Protein AF-A0A7J9A4D9-F1 (afdb_monomer)

Sequence (183 aa):
MAPHDIRRPFKRAAISDQQKRRELSLLRQAQNRRDAQQQARCLASSILSLQSAAPESQSEQSDIELETVPEAEQESEAFSKDLDVRQASKLRGPEVRKWFARQLMLPEWMIDVPDRLAQDWYVFARPAGKRCFVVSSNGTTVSRQRNGSILHHFPSALPAGAKIRDGSGSAQSYCILDCIFHE

Mean predicted aligned error: 11.74 Å

Foldseek 3Di:
DPDDCPDPPDDDDDPDCVQVVVVVVVVVCVPCVVVVVQVVLLVQLLVVLVVVPDDDDDDDDDDDDDDDDDDDPDDPVPPPPPQHSVRSSPDDDLRVLQVQLVPDDDDDPCPDDDPPCVNPHDDDDDDDAFWWKWKAAQAKIWTAGNSSHTDDIGADPPQNRHNDDPPPDDNSDMDIDTDGDDD

Nearest PDB structures (foldseek):
  3nc0-assembly2_B  TM=9.514E-01  e=1.099E-05  Homo sapiens
  3nc0-assembly2_E  TM=9.516E-01  e=1.243E-05  Homo sapiens
  3nbz-assembly1_B  TM=9.486E-01  e=8.934E-05  Homo sapiens
  3nby-assembly2_E  TM=9.380E-01  e=7.898E-05  Homo sapiens
  5dis-assembly1_C  TM=9.568E-01  e=1.375E-04  Homo sapiens

Solvent-accessible surface area (backbone atoms only — not comparable to full-atom values): 11789 Å² total; per-residue (Å²): 127,84,79,82,79,88,80,60,94,84,63,79,76,75,86,78,57,60,68,62,54,50,52,55,50,52,55,50,57,73,73,42,64,70,54,57,58,51,51,53,52,31,54,53,50,28,54,52,50,54,54,77,67,53,76,97,72,77,92,77,89,73,93,72,91,75,93,77,86,78,93,72,96,65,89,66,81,84,68,78,62,83,69,47,49,80,52,53,52,68,48,56,74,71,52,40,19,58,56,50,29,68,70,62,89,76,85,74,82,86,79,69,82,62,84,61,50,89,77,80,54,87,88,76,90,78,76,80,59,51,53,26,43,35,40,19,36,89,25,30,25,40,33,21,35,62,70,22,45,79,71,47,78,44,70,37,94,52,57,36,2,34,74,75,71,68,95,82,68,66,93,83,45,60,38,78,48,84,46,67,49,63,133

InterPro domains:
  IPR017336 Snurportin-1 [PTHR13403] (1-183)
  IPR047857 Snurportin-1, m3G cap-binding domain [PF21974] (103-183)

Secondary structure (DSSP, 8-state):
-PPP----SSS------HHHHHHHHHHHHHH-HHHHHHHHHHHHHHHHHHHHT-----------------------GGG-S---HHHHTT--THHHHHHHHTSSPPPPP--SPPTTHHHH-------SSEEEEEEEETTEEEEEETTS-EEEEE--SSTT-SSS--TTS-TT-EEEEEEEE--

pLDDT: mean 76.46, std 20.88, range [25.0, 96.94]

Structure (mmCIF, N/CA/C/O backbone):
data_AF-A0A7J9A4D9-F1
#
_entry.id   AF-A0A7J9A4D9-F1
#
loop_
_atom_site.group_PDB
_atom_site.id
_atom_site.type_symbol
_atom_site.label_atom_id
_atom_site.label_alt_id
_atom_site.label_comp_id
_atom_site.label_asym_id
_atom_site.label_entity_id
_atom_site.label_seq_id
_atom_site.pdbx_PDB_ins_code
_atom_site.Cartn_x
_atom_site.Cartn_y
_atom_site.Cartn_z
_atom_site.occupancy
_atom_site.B_iso_or_equiv
_atom_site.auth_seq_id
_atom_site.auth_comp_id
_atom_site.auth_asym_id
_atom_site.auth_atom_id
_atom_site.pdbx_PDB_model_num
ATOM 1 N N . MET A 1 1 ? 5.447 11.822 -6.559 1.00 57.66 1 MET A N 1
ATOM 2 C CA . MET A 1 1 ? 6.684 11.394 -7.251 1.00 57.66 1 MET A CA 1
ATOM 3 C C . MET A 1 1 ? 7.178 12.622 -7.967 1.00 57.66 1 MET A C 1
ATOM 5 O O . MET A 1 1 ? 6.336 13.296 -8.548 1.00 57.66 1 MET A O 1
ATOM 9 N N . ALA A 1 2 ? 8.470 12.934 -7.879 1.00 63.50 2 ALA A N 1
ATOM 10 C CA . ALA A 1 2 ? 9.021 14.032 -8.662 1.00 63.50 2 ALA A CA 1
ATOM 11 C C . ALA A 1 2 ? 8.718 13.799 -10.159 1.00 63.50 2 ALA A C 1
ATOM 13 O O . ALA A 1 2 ? 8.673 12.634 -10.592 1.00 63.50 2 ALA A O 1
ATOM 14 N N . PRO A 1 3 ? 8.434 14.863 -10.928 1.00 69.25 3 PRO A N 1
ATOM 15 C CA . PRO A 1 3 ? 8.190 14.743 -12.358 1.00 69.25 3 PRO A CA 1
ATOM 16 C C . PRO A 1 3 ? 9.411 14.121 -13.038 1.00 69.25 3 PRO A C 1
ATOM 18 O O . PRO A 1 3 ? 10.550 14.465 -12.724 1.00 69.25 3 PRO A O 1
ATOM 21 N N . HIS A 1 4 ? 9.175 13.179 -13.953 1.00 65.19 4 HIS A N 1
ATOM 22 C CA . HIS A 1 4 ? 10.254 12.645 -14.773 1.00 65.19 4 HIS A CA 1
ATOM 23 C C . HIS A 1 4 ? 10.727 13.740 -15.736 1.00 65.19 4 HIS A C 1
ATOM 25 O O . HIS A 1 4 ? 9.950 14.247 -16.547 1.00 65.19 4 HIS A O 1
ATOM 31 N N . ASP A 1 5 ? 12.000 14.110 -15.643 1.00 65.69 5 ASP A N 1
ATOM 32 C CA . ASP A 1 5 ? 12.576 15.206 -16.413 1.00 65.69 5 ASP A CA 1
ATOM 33 C C . ASP A 1 5 ? 12.991 14.721 -17.812 1.00 65.69 5 ASP A C 1
ATOM 35 O O . ASP A 1 5 ? 14.116 14.283 -18.048 1.00 65.69 5 ASP A O 1
ATOM 39 N N . ILE A 1 6 ? 12.034 14.741 -18.746 1.00 61.78 6 ILE A N 1
ATOM 40 C CA . ILE A 1 6 ? 12.208 14.278 -20.138 1.00 61.78 6 ILE A CA 1
ATOM 41 C C . ILE A 1 6 ? 13.122 15.234 -20.935 1.00 61.78 6 ILE A C 1
ATOM 43 O O . ILE A 1 6 ? 13.629 14.880 -21.996 1.00 61.78 6 ILE A O 1
ATOM 47 N N . ARG A 1 7 ? 13.366 16.454 -20.436 1.00 57.09 7 ARG A N 1
ATOM 48 C CA . ARG A 1 7 ? 14.079 17.516 -21.158 1.00 57.09 7 ARG A CA 1
ATOM 49 C C . ARG A 1 7 ? 15.412 17.846 -20.493 1.00 57.09 7 ARG A C 1
ATOM 51 O O . ARG A 1 7 ? 15.630 18.972 -20.062 1.00 57.09 7 ARG A O 1
ATOM 58 N N . ARG A 1 8 ? 16.345 16.892 -20.463 1.00 58.03 8 ARG A N 1
ATOM 59 C CA . ARG A 1 8 ? 17.756 17.204 -20.181 1.00 58.03 8 ARG A CA 1
ATOM 60 C C . ARG A 1 8 ? 18.489 17.462 -21.498 1.00 58.03 8 ARG A C 1
ATOM 62 O O . ARG A 1 8 ? 18.809 16.499 -22.186 1.00 58.03 8 ARG A O 1
ATOM 69 N N . PRO A 1 9 ? 18.782 18.724 -21.864 1.00 60.00 9 PRO A N 1
ATOM 70 C CA . PRO A 1 9 ? 19.276 19.038 -23.201 1.00 60.00 9 PRO A CA 1
ATOM 71 C C . PRO A 1 9 ? 20.669 18.466 -23.520 1.00 60.00 9 PRO A C 1
ATOM 73 O O . PRO A 1 9 ? 20.955 18.285 -24.693 1.00 60.00 9 PRO A O 1
ATOM 76 N N . PHE A 1 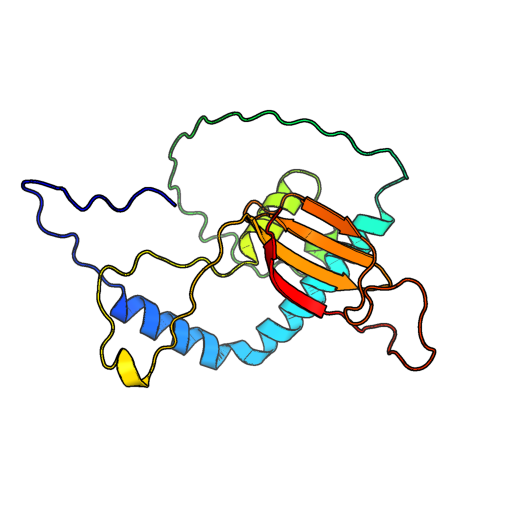10 ? 21.525 18.130 -22.538 1.00 55.62 10 PHE A N 1
ATOM 77 C CA . PHE A 1 10 ? 22.912 17.698 -22.828 1.00 55.62 10 PHE A CA 1
ATOM 78 C C . PHE A 1 10 ? 23.569 16.740 -21.813 1.00 55.62 10 PHE A C 1
ATOM 80 O O . PHE A 1 10 ? 24.788 16.576 -21.823 1.00 55.62 10 PHE A O 1
ATOM 87 N N . LYS A 1 11 ? 22.820 16.079 -20.922 1.00 53.03 11 LYS A N 1
ATOM 88 C CA . LYS A 1 11 ? 23.415 15.070 -20.021 1.00 53.03 11 LYS A CA 1
ATOM 89 C C . LYS A 1 11 ? 23.121 13.676 -20.566 1.00 53.03 11 LYS A C 1
ATOM 91 O O . LYS A 1 11 ? 21.970 13.393 -20.881 1.00 53.03 11 LYS A O 1
ATOM 96 N N . ARG A 1 12 ? 24.158 12.827 -20.677 1.00 55.50 12 ARG A N 1
ATOM 97 C CA . ARG A 1 12 ? 24.017 11.389 -20.982 1.00 55.50 12 ARG A CA 1
ATOM 98 C C . ARG A 1 12 ? 22.848 10.839 -20.165 1.00 55.50 12 ARG A C 1
ATOM 100 O O . ARG A 1 12 ? 22.765 11.156 -18.974 1.00 55.50 12 ARG A O 1
ATOM 107 N N . ALA A 1 13 ? 21.960 10.071 -20.800 1.00 58.06 13 ALA A N 1
ATOM 108 C CA . ALA A 1 13 ? 20.905 9.367 -20.082 1.00 58.06 13 ALA A CA 1
ATOM 109 C C . ALA A 1 13 ? 21.559 8.658 -18.891 1.00 58.06 13 ALA A C 1
ATOM 111 O O . ALA A 1 13 ? 22.593 8.005 -19.063 1.00 58.06 13 ALA A O 1
ATOM 112 N N . ALA A 1 14 ? 21.030 8.872 -17.683 1.00 62.41 14 ALA A N 1
ATOM 113 C CA . ALA A 1 14 ? 21.472 8.082 -16.546 1.00 62.41 14 ALA A CA 1
ATOM 114 C C . ALA A 1 14 ? 21.315 6.619 -16.968 1.00 62.41 14 ALA A C 1
ATOM 116 O O . ALA A 1 14 ? 20.250 6.255 -17.467 1.00 62.41 14 ALA A O 1
ATOM 117 N N . ILE A 1 15 ? 22.389 5.829 -16.877 1.00 66.12 15 ILE A N 1
ATOM 118 C CA . ILE A 1 15 ? 22.316 4.403 -17.191 1.00 66.12 15 ILE A CA 1
ATOM 119 C C . ILE A 1 15 ? 21.273 3.839 -16.232 1.00 66.12 15 ILE A C 1
ATOM 121 O O . ILE A 1 15 ? 21.494 3.820 -15.022 1.00 66.12 15 ILE A O 1
ATOM 125 N N . SER A 1 16 ? 20.110 3.490 -16.769 1.00 79.38 16 SER A N 1
ATOM 126 C CA . SER A 1 16 ? 19.019 2.955 -15.980 1.00 79.38 16 SER A CA 1
ATOM 127 C C . SER A 1 16 ? 19.275 1.466 -15.771 1.00 79.38 16 SER A C 1
ATOM 129 O O . SER A 1 16 ? 19.697 0.743 -16.672 1.00 79.38 16 SER A O 1
ATOM 131 N N . ASP A 1 17 ? 19.099 1.026 -14.533 1.00 90.44 17 ASP A N 1
ATOM 132 C CA . ASP A 1 17 ? 19.301 -0.344 -14.079 1.00 90.44 17 ASP A CA 1
ATOM 133 C C . ASP A 1 17 ? 17.961 -1.015 -13.730 1.00 90.44 17 ASP A C 1
ATOM 135 O O . ASP A 1 17 ? 17.925 -1.993 -12.976 1.00 90.44 17 ASP A O 1
ATOM 139 N N . GLN A 1 18 ? 16.842 -0.497 -14.266 1.00 91.50 18 GLN A N 1
ATOM 140 C CA . GLN A 1 18 ? 15.494 -0.948 -13.899 1.00 91.50 18 GLN A CA 1
ATOM 141 C C . GLN A 1 18 ? 15.316 -2.444 -14.121 1.00 91.50 18 GLN A C 1
ATOM 143 O O . GLN A 1 18 ? 14.758 -3.123 -13.261 1.00 91.50 18 GLN A O 1
ATOM 148 N N . GLN A 1 19 ? 15.841 -2.981 -15.224 1.00 91.25 19 GLN A N 1
ATOM 149 C CA . GLN A 1 19 ? 15.746 -4.411 -15.506 1.00 91.25 19 GLN A CA 1
ATOM 150 C C . GLN A 1 19 ? 16.423 -5.262 -14.422 1.00 91.25 19 GLN A C 1
ATOM 152 O O . GLN A 1 19 ? 15.801 -6.162 -13.857 1.00 91.25 19 GLN A O 1
ATOM 157 N N . LYS A 1 20 ? 17.647 -4.899 -14.030 1.00 92.44 20 LYS A N 1
ATOM 158 C CA . LYS A 1 20 ? 18.377 -5.573 -12.949 1.00 92.44 20 LYS A CA 1
ATOM 159 C C . LYS A 1 20 ? 17.628 -5.479 -11.615 1.00 92.44 20 LYS A C 1
ATOM 161 O O . LYS A 1 20 ? 17.564 -6.453 -10.865 1.00 92.44 20 LYS A O 1
ATOM 166 N N . ARG A 1 21 ? 17.027 -4.325 -11.304 1.00 92.25 21 ARG A N 1
ATOM 167 C CA . ARG A 1 21 ? 16.242 -4.144 -10.069 1.00 92.25 21 ARG A CA 1
ATOM 168 C C . ARG A 1 21 ? 14.950 -4.964 -10.063 1.00 92.25 21 ARG A C 1
ATOM 170 O O . ARG A 1 21 ? 14.587 -5.490 -9.008 1.00 92.25 21 ARG A O 1
ATOM 177 N N . ARG A 1 22 ? 14.290 -5.137 -11.214 1.00 92.81 22 ARG A N 1
ATOM 178 C CA . ARG A 1 22 ? 13.134 -6.042 -11.366 1.00 92.81 22 ARG A CA 1
ATOM 179 C C . ARG A 1 22 ? 13.530 -7.487 -11.067 1.00 92.81 22 ARG A C 1
ATOM 181 O O . ARG A 1 22 ? 12.880 -8.128 -10.244 1.00 92.81 22 ARG A O 1
ATOM 188 N N . GLU A 1 23 ? 14.627 -7.964 -11.651 1.00 93.19 23 GLU A N 1
ATOM 189 C CA . GLU A 1 23 ? 15.141 -9.325 -11.438 1.00 93.19 23 GLU A CA 1
ATOM 190 C C . GLU A 1 23 ? 15.484 -9.592 -9.968 1.00 93.19 23 GLU A C 1
ATOM 192 O O . GLU A 1 23 ? 15.030 -10.581 -9.388 1.00 93.19 23 GLU A O 1
ATOM 197 N N . LEU A 1 24 ? 16.210 -8.674 -9.322 1.00 93.94 24 LEU A N 1
ATOM 198 C CA . LEU A 1 24 ? 16.534 -8.783 -7.896 1.00 93.94 24 LEU A CA 1
ATOM 199 C C . LEU A 1 24 ? 15.281 -8.788 -7.005 1.00 93.94 24 LEU A C 1
ATOM 201 O O . LEU A 1 24 ? 15.238 -9.507 -6.004 1.00 93.94 24 LEU A O 1
ATOM 205 N N . SER A 1 25 ? 14.253 -8.008 -7.357 1.00 91.00 25 SER A N 1
ATOM 206 C CA . SER A 1 25 ? 12.981 -7.984 -6.626 1.00 91.00 25 SER A CA 1
ATOM 207 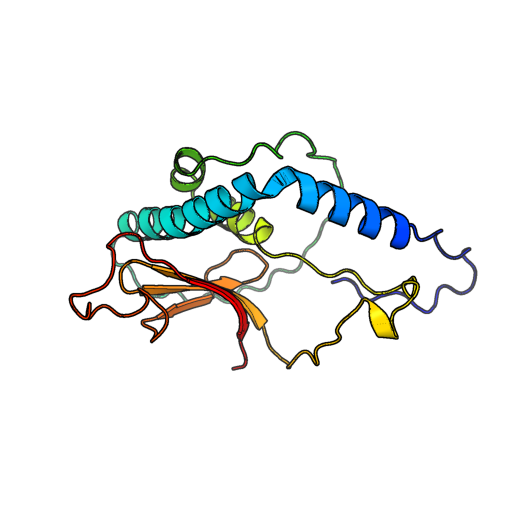C C . SER A 1 25 ? 12.236 -9.318 -6.738 1.00 91.00 25 SER A C 1
ATOM 209 O O . SER A 1 25 ? 11.784 -9.854 -5.725 1.00 91.00 25 SER A O 1
ATOM 211 N N . LEU A 1 26 ? 12.175 -9.905 -7.939 1.00 90.94 26 LEU A N 1
ATOM 212 C CA . LEU A 1 26 ? 11.556 -11.216 -8.168 1.00 90.94 26 LEU A CA 1
ATOM 213 C C . LEU A 1 26 ? 12.280 -12.336 -7.408 1.00 90.94 26 LEU A C 1
ATOM 215 O O . LEU A 1 26 ? 11.628 -13.167 -6.773 1.00 90.94 26 LEU A O 1
ATOM 219 N N . LEU A 1 27 ? 13.618 -12.323 -7.395 1.00 91.94 27 LEU A N 1
ATOM 220 C CA . LEU A 1 27 ? 14.418 -13.276 -6.616 1.00 91.94 27 LEU A CA 1
ATOM 221 C C . LEU A 1 27 ? 14.104 -13.192 -5.117 1.00 91.94 27 LEU A C 1
ATOM 223 O O . LEU A 1 27 ? 13.901 -14.219 -4.468 1.00 91.94 27 LEU A O 1
ATOM 227 N N . ARG A 1 28 ? 13.993 -11.975 -4.572 1.00 88.19 28 ARG A N 1
ATOM 228 C CA . ARG A 1 28 ? 13.625 -11.761 -3.165 1.00 88.19 28 ARG A CA 1
ATOM 229 C C . ARG A 1 28 ? 12.218 -12.279 -2.855 1.00 88.19 28 ARG A C 1
ATOM 231 O O . ARG A 1 28 ? 12.008 -12.912 -1.823 1.00 88.19 28 ARG A O 1
ATOM 238 N N . GLN A 1 29 ? 11.255 -12.040 -3.745 1.00 85.75 29 GLN A N 1
ATOM 239 C CA . GLN A 1 29 ? 9.878 -12.516 -3.571 1.00 85.75 29 GLN A CA 1
ATOM 240 C C . GLN A 1 29 ? 9.791 -14.047 -3.559 1.00 85.75 29 GLN A C 1
ATOM 242 O O . GLN A 1 29 ? 9.048 -14.607 -2.753 1.00 85.75 29 GLN A O 1
ATOM 247 N N . ALA A 1 30 ? 10.577 -14.726 -4.400 1.00 86.56 30 ALA A N 1
ATOM 248 C CA . ALA A 1 30 ? 10.621 -16.186 -4.440 1.00 86.56 30 ALA A CA 1
ATOM 249 C C . ALA A 1 30 ? 11.143 -16.803 -3.127 1.00 86.56 30 ALA A C 1
ATOM 251 O O . ALA A 1 30 ? 10.691 -17.877 -2.728 1.00 86.56 30 ALA A O 1
ATOM 252 N N . GLN A 1 31 ? 12.059 -16.120 -2.434 1.00 86.81 31 GLN A N 1
ATOM 253 C CA . GLN A 1 31 ? 12.671 -16.602 -1.191 1.00 86.81 31 GLN A CA 1
ATOM 254 C C . GLN A 1 31 ? 11.784 -16.378 0.054 1.00 86.81 31 GLN A C 1
ATOM 256 O O . GLN A 1 31 ? 11.783 -17.211 0.961 1.00 86.81 31 GLN A O 1
ATOM 261 N N . ASN A 1 32 ? 10.964 -15.317 0.089 1.00 82.88 32 ASN A N 1
ATOM 262 C CA . ASN A 1 32 ? 10.405 -14.774 1.343 1.00 82.88 32 ASN A CA 1
ATOM 263 C C . ASN A 1 32 ? 8.885 -14.984 1.544 1.00 82.88 32 ASN A C 1
ATOM 265 O O . ASN A 1 32 ? 8.194 -14.154 2.137 1.00 82.88 32 ASN A O 1
ATOM 269 N N . ARG A 1 33 ? 8.308 -16.104 1.082 1.00 71.81 33 ARG A N 1
ATOM 270 C CA . ARG A 1 33 ? 6.841 -16.325 1.150 1.00 71.81 33 ARG A CA 1
ATOM 271 C C . ARG A 1 33 ? 6.258 -16.330 2.577 1.00 71.81 33 ARG A C 1
ATOM 273 O O . ARG A 1 33 ? 5.104 -15.943 2.761 1.00 71.81 33 ARG A O 1
ATOM 280 N N . ARG A 1 34 ? 7.016 -16.790 3.581 1.00 65.19 34 ARG A N 1
ATOM 281 C CA . ARG A 1 34 ? 6.558 -16.843 4.988 1.00 65.19 34 ARG A CA 1
ATOM 282 C C . ARG A 1 34 ? 6.468 -15.449 5.616 1.00 65.19 34 ARG A C 1
ATOM 284 O O . ARG A 1 34 ? 5.532 -15.191 6.375 1.00 65.19 34 ARG A O 1
ATOM 291 N N . ASP A 1 35 ? 7.359 -14.551 5.217 1.00 80.06 35 ASP A N 1
ATOM 292 C CA . ASP A 1 35 ? 7.453 -13.192 5.753 1.00 80.06 35 ASP A CA 1
ATOM 293 C C . ASP A 1 35 ? 6.213 -12.369 5.383 1.00 80.06 35 ASP A C 1
ATOM 295 O O . ASP A 1 35 ? 5.652 -11.677 6.226 1.00 80.06 35 ASP A O 1
ATOM 299 N N . ALA A 1 36 ? 5.683 -12.538 4.165 1.00 82.00 36 ALA A N 1
ATOM 300 C CA . ALA A 1 36 ? 4.481 -11.829 3.714 1.00 82.00 36 ALA A CA 1
ATOM 301 C C . ALA A 1 36 ? 3.244 -12.125 4.586 1.00 82.00 36 ALA A C 1
ATOM 303 O O . ALA A 1 36 ? 2.454 -11.231 4.897 1.00 82.00 36 ALA A O 1
ATOM 304 N N . GLN A 1 37 ? 3.071 -13.378 5.024 1.00 85.00 37 GLN A N 1
ATOM 305 C CA . GLN A 1 37 ? 1.967 -13.740 5.919 1.00 85.00 37 GLN A CA 1
ATOM 306 C C . GLN A 1 37 ? 2.148 -13.136 7.311 1.00 85.00 37 GLN A C 1
ATOM 308 O O . GLN A 1 37 ? 1.177 -12.682 7.918 1.00 85.00 37 GLN A O 1
ATOM 313 N N . GLN A 1 38 ? 3.377 -13.141 7.828 1.00 86.00 38 GLN A N 1
ATOM 314 C CA . GLN A 1 38 ? 3.693 -12.523 9.110 1.00 86.00 38 GLN A CA 1
ATOM 315 C C . GLN A 1 38 ? 3.459 -11.012 9.059 1.00 86.00 38 GLN A C 1
ATOM 317 O O . GLN A 1 38 ? 2.740 -10.496 9.912 1.00 86.00 38 GLN A O 1
A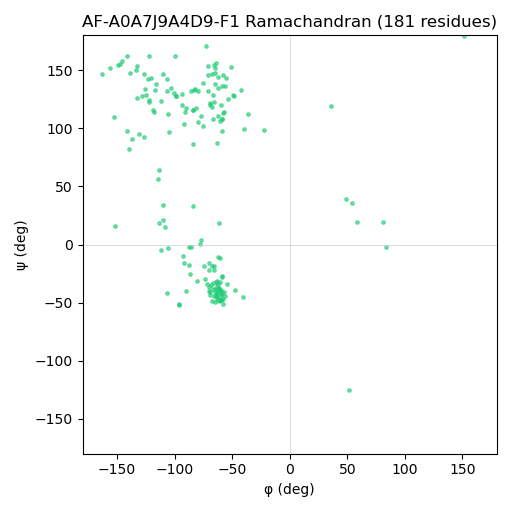TOM 322 N N . GLN A 1 39 ? 3.941 -10.335 8.017 1.00 85.69 39 GLN A N 1
ATOM 323 C CA . GLN A 1 39 ? 3.724 -8.909 7.788 1.00 85.69 39 GLN A CA 1
ATOM 324 C C . GLN A 1 39 ? 2.230 -8.560 7.750 1.00 85.69 39 GLN A C 1
ATOM 326 O O . GLN A 1 39 ? 1.796 -7.613 8.407 1.00 85.69 39 GLN A O 1
ATOM 331 N N . ALA A 1 40 ? 1.414 -9.359 7.055 1.00 88.75 40 ALA A N 1
ATOM 332 C CA . ALA A 1 40 ? -0.034 -9.167 7.015 1.00 88.75 40 ALA A CA 1
ATOM 333 C C . ALA A 1 40 ? -0.673 -9.249 8.418 1.00 88.75 40 ALA A C 1
ATOM 335 O O . ALA A 1 40 ? -1.487 -8.397 8.781 1.00 88.75 40 ALA A O 1
ATOM 336 N N . ARG A 1 41 ? -0.251 -10.215 9.250 1.00 87.38 41 ARG A N 1
ATOM 337 C CA . ARG A 1 41 ? -0.700 -10.306 10.652 1.00 87.38 41 ARG A CA 1
ATOM 338 C C . ARG A 1 41 ? -0.225 -9.112 11.481 1.00 87.38 41 ARG A C 1
ATOM 340 O O . ARG A 1 41 ? -1.007 -8.587 12.276 1.00 87.38 41 ARG A O 1
ATOM 347 N N . CYS A 1 42 ? 1.016 -8.653 11.296 1.00 87.31 42 CYS A N 1
ATOM 348 C CA . CYS A 1 42 ? 1.550 -7.457 11.956 1.00 87.31 42 CYS A CA 1
ATOM 349 C C . CYS A 1 42 ? 0.726 -6.214 11.632 1.00 87.31 42 CYS A C 1
ATOM 351 O O . CYS A 1 42 ? 0.417 -5.433 12.530 1.00 87.31 42 CYS A O 1
ATOM 353 N N . LEU A 1 43 ? 0.314 -6.047 10.378 1.00 87.62 43 LEU A N 1
ATOM 354 C CA . LEU A 1 43 ? -0.497 -4.910 9.947 1.00 87.62 43 LEU A CA 1
ATOM 355 C C . LEU A 1 43 ? -1.876 -4.905 10.602 1.00 87.62 43 LEU A C 1
ATOM 357 O O . LEU A 1 43 ? -2.272 -3.897 11.192 1.00 87.62 43 LEU A O 1
ATOM 361 N N . ALA A 1 44 ? -2.575 -6.039 10.558 1.00 88.69 44 ALA A N 1
ATOM 362 C CA . ALA A 1 44 ? -3.906 -6.168 11.141 1.00 88.69 44 ALA A CA 1
ATOM 363 C C . ALA A 1 44 ? -3.902 -5.964 12.667 1.00 88.69 44 ALA A C 1
ATOM 365 O O . ALA A 1 44 ? -4.726 -5.223 13.207 1.00 88.69 44 ALA A O 1
ATOM 366 N N . SER A 1 45 ? -2.947 -6.582 13.364 1.00 86.69 45 SER A N 1
ATOM 367 C CA . SER A 1 45 ? -2.824 -6.496 14.827 1.00 86.69 45 SER A CA 1
ATOM 368 C C . SER A 1 45 ? -2.369 -5.117 15.315 1.00 86.69 45 SER A C 1
ATOM 370 O O . SER A 1 45 ? -2.860 -4.636 16.336 1.00 86.69 45 SER A O 1
ATOM 372 N N . SER A 1 46 ? -1.482 -4.441 14.577 1.00 85.69 46 SER A N 1
ATOM 373 C CA . SER A 1 46 ? -1.015 -3.095 14.935 1.00 85.69 46 SER A CA 1
ATOM 374 C C . SER A 1 46 ? -2.147 -2.072 14.877 1.00 85.69 46 SER A C 1
ATOM 376 O O . SER A 1 46 ? -2.246 -1.213 15.750 1.00 85.69 46 SER A O 1
ATOM 378 N N . ILE A 1 47 ? -3.047 -2.182 13.894 1.00 84.50 47 ILE A N 1
ATOM 379 C CA . ILE A 1 47 ? -4.234 -1.319 13.806 1.00 84.50 47 ILE A CA 1
ATOM 380 C C . ILE A 1 47 ? -5.157 -1.539 15.002 1.00 84.50 47 ILE A C 1
ATOM 382 O O . ILE A 1 47 ? -5.588 -0.562 15.611 1.00 84.50 47 ILE A O 1
ATOM 386 N N . LEU A 1 48 ? -5.392 -2.796 15.382 1.00 81.25 48 LEU A N 1
ATOM 387 C CA . LEU A 1 48 ? -6.196 -3.128 16.555 1.00 81.25 48 LEU A CA 1
ATOM 388 C C . LEU A 1 48 ? -5.596 -2.538 17.842 1.00 81.25 48 LEU A C 1
ATOM 390 O O . LEU A 1 48 ? -6.296 -1.888 18.614 1.00 81.25 48 LEU A O 1
ATOM 394 N N . SER A 1 49 ? -4.286 -2.709 18.046 1.00 83.81 49 SER A N 1
ATOM 395 C CA . SER A 1 49 ? -3.600 -2.191 19.235 1.00 83.81 49 SER A CA 1
ATOM 396 C C . SER A 1 49 ? -3.628 -0.663 19.319 1.00 83.81 49 SER A C 1
ATOM 398 O O . SER A 1 49 ? -3.709 -0.114 20.419 1.00 83.81 49 SER A O 1
ATOM 400 N N . LEU A 1 50 ? -3.539 0.032 18.182 1.00 82.44 50 LEU A N 1
ATOM 401 C CA . LEU A 1 50 ? -3.591 1.494 18.136 1.00 82.44 50 LEU A CA 1
ATOM 402 C C . LEU A 1 50 ? -5.008 2.029 18.371 1.00 82.44 50 LEU A C 1
ATOM 404 O O . LEU A 1 50 ? -5.151 3.107 18.936 1.00 82.44 50 LEU A O 1
ATOM 408 N N . GLN A 1 51 ? -6.042 1.275 17.990 1.00 74.81 51 GLN A N 1
ATOM 409 C CA . GLN A 1 51 ? -7.434 1.625 18.280 1.00 74.81 51 GLN A CA 1
ATOM 410 C C . GLN A 1 51 ? -7.752 1.506 19.771 1.00 74.81 51 GLN A C 1
ATOM 412 O O . GLN A 1 51 ? -8.353 2.413 20.329 1.00 74.81 51 GLN A O 1
ATOM 417 N N . SER A 1 52 ? -7.296 0.442 20.441 1.00 66.88 52 SER A N 1
ATOM 418 C CA . SER A 1 52 ? -7.520 0.273 21.887 1.00 66.88 52 SER A CA 1
ATOM 419 C C . SER A 1 52 ? -6.808 1.316 22.757 1.00 66.88 52 SER A C 1
ATOM 421 O O . SER A 1 52 ? -7.144 1.468 23.926 1.00 66.88 52 SER A O 1
ATOM 423 N N . ALA A 1 53 ? -5.798 2.001 22.212 1.00 62.16 53 ALA A N 1
ATOM 424 C CA . ALA A 1 53 ? -5.011 3.003 22.929 1.00 62.16 53 ALA A CA 1
ATOM 425 C C . ALA A 1 53 ? -5.546 4.437 22.771 1.00 62.16 53 ALA A C 1
ATOM 427 O O . ALA A 1 53 ? -5.052 5.333 23.453 1.00 62.16 53 ALA A O 1
ATOM 428 N N . ALA A 1 54 ? -6.510 4.671 21.875 1.00 50.47 54 ALA A N 1
ATOM 429 C CA . ALA A 1 54 ? -7.123 5.980 21.694 1.00 50.47 54 ALA A CA 1
ATOM 430 C C . ALA A 1 54 ? -8.360 6.098 22.606 1.00 50.47 54 ALA A C 1
ATOM 432 O O . ALA A 1 54 ? -9.328 5.370 22.382 1.00 50.47 54 ALA A O 1
ATOM 433 N N . PRO A 1 55 ? -8.369 6.982 23.623 1.00 41.03 55 PRO A N 1
ATOM 434 C CA . PRO A 1 55 ? -9.625 7.405 24.222 1.00 41.03 55 PRO A CA 1
ATOM 435 C C . PRO A 1 55 ? -10.399 8.231 23.186 1.00 41.03 55 PRO A C 1
ATOM 437 O O . PRO A 1 55 ? -9.806 8.898 22.338 1.00 41.03 55 PRO A O 1
ATOM 440 N N . GLU A 1 56 ? -11.723 8.139 23.220 1.00 37.28 56 GLU A N 1
ATOM 441 C CA . GLU A 1 56 ? -12.626 8.845 22.315 1.00 37.28 56 GLU A CA 1
ATOM 442 C C . GLU A 1 56 ? -12.441 10.369 22.419 1.00 37.28 56 GLU A C 1
ATOM 444 O O . GLU A 1 56 ? -13.003 11.023 23.292 1.00 37.28 56 GLU A O 1
ATOM 449 N N . SER A 1 57 ? -11.673 10.957 21.507 1.00 34.31 57 SER A N 1
ATOM 450 C CA . SER A 1 57 ? -11.670 12.400 21.279 1.00 34.31 57 SER A CA 1
ATOM 451 C C . SER A 1 57 ? -11.543 12.694 19.786 1.00 34.31 57 SER A C 1
ATOM 453 O O . SER A 1 57 ? -10.480 12.607 19.182 1.00 34.31 57 SER A O 1
ATOM 455 N N . GLN A 1 58 ? -12.722 12.939 19.215 1.00 33.16 58 GLN A N 1
ATOM 456 C CA . GLN A 1 58 ? -13.070 13.914 18.180 1.00 33.16 58 GLN A CA 1
ATOM 457 C C . GLN A 1 58 ? -12.043 14.206 17.075 1.00 33.16 58 GLN A C 1
ATOM 459 O O . GLN A 1 58 ? -10.964 14.746 17.283 1.00 33.16 58 GLN A O 1
ATOM 464 N N . SER A 1 59 ? -12.497 13.908 15.859 1.00 39.91 59 SER A N 1
ATOM 465 C CA . SER A 1 59 ? -12.152 14.518 14.581 1.00 39.91 59 SER A CA 1
ATOM 466 C C . SER A 1 59 ? -11.577 15.938 14.695 1.00 39.91 59 SER A C 1
ATOM 468 O O . SER A 1 59 ? -12.332 16.904 14.740 1.00 39.91 59 SER A O 1
ATOM 470 N N . GLU A 1 60 ? -10.254 16.081 14.644 1.00 31.98 60 GLU A N 1
ATOM 471 C CA . GLU A 1 60 ? -9.636 17.357 14.288 1.00 31.98 60 GLU A CA 1
ATOM 472 C C . GLU A 1 60 ? -9.089 17.283 12.867 1.00 31.98 60 GLU A C 1
ATOM 474 O O . GLU A 1 60 ? -8.009 16.773 12.566 1.00 31.98 60 GLU A O 1
ATOM 479 N N . GLN A 1 61 ? -9.935 17.796 11.985 1.00 41.84 61 GLN A N 1
ATOM 480 C CA . GLN A 1 61 ? -9.602 18.318 10.678 1.00 41.84 61 GLN A CA 1
ATOM 481 C C . GLN A 1 61 ? -8.599 19.464 10.887 1.00 41.84 61 GLN A C 1
ATOM 483 O O . GLN A 1 61 ? -8.954 20.525 11.389 1.00 41.84 61 GLN A O 1
ATOM 488 N N . SER A 1 62 ? -7.333 19.246 10.543 1.00 28.08 62 SER A N 1
ATOM 489 C CA . SER A 1 62 ? -6.374 20.334 10.339 1.00 28.08 62 SER A CA 1
ATOM 490 C C . SER A 1 62 ? -5.548 20.037 9.093 1.00 28.08 62 SER A C 1
ATOM 492 O O . SER A 1 62 ? -4.523 19.354 9.119 1.00 28.08 62 SER A O 1
ATOM 494 N N . ASP A 1 63 ? -6.058 20.544 7.971 1.00 34.50 63 ASP A N 1
ATOM 495 C CA . ASP A 1 63 ? -5.257 20.859 6.797 1.00 34.50 63 ASP A CA 1
ATOM 496 C C . ASP A 1 63 ? -4.227 21.914 7.200 1.00 34.50 63 ASP A C 1
ATOM 498 O O . ASP A 1 63 ? -4.555 23.082 7.399 1.00 34.50 63 ASP A O 1
ATOM 502 N N . ILE A 1 64 ? -2.971 21.497 7.326 1.00 29.30 64 ILE A N 1
ATOM 503 C CA . ILE A 1 64 ? -1.828 22.391 7.171 1.00 29.30 64 ILE A CA 1
ATOM 504 C C . ILE A 1 64 ? -0.865 21.691 6.213 1.00 29.30 64 ILE A C 1
ATOM 506 O O . ILE A 1 64 ? -0.067 20.830 6.596 1.00 29.30 64 ILE A O 1
ATOM 510 N N . GLU A 1 65 ? -0.992 22.050 4.936 1.00 38.59 65 GLU A N 1
ATOM 511 C CA . GLU A 1 65 ? 0.083 21.938 3.958 1.00 38.59 65 GLU A CA 1
ATOM 512 C C . GLU A 1 65 ? 1.285 22.737 4.471 1.00 38.59 65 GLU A C 1
ATOM 514 O O . GLU A 1 65 ? 1.241 23.960 4.573 1.00 38.59 65 GLU A O 1
ATOM 519 N N . LEU A 1 66 ? 2.379 22.044 4.780 1.00 30.08 66 LEU A N 1
ATOM 520 C CA . LEU A 1 66 ? 3.706 22.645 4.769 1.00 30.08 66 LEU A CA 1
ATOM 521 C C . LEU A 1 66 ? 4.605 21.785 3.882 1.00 30.08 66 LEU A C 1
ATOM 523 O O . LEU A 1 66 ? 5.219 20.808 4.315 1.00 30.08 66 LEU A O 1
ATOM 527 N N . GLU A 1 67 ? 4.660 22.168 2.607 1.00 34.97 67 GLU A N 1
ATOM 528 C CA . GLU A 1 67 ? 5.828 21.934 1.771 1.00 34.97 67 GLU A CA 1
ATOM 529 C C . GLU A 1 67 ? 7.011 22.697 2.370 1.00 34.97 67 GLU A C 1
ATOM 531 O O . GLU A 1 67 ? 7.061 23.918 2.318 1.00 34.97 67 GLU A O 1
ATOM 536 N N . THR A 1 68 ? 7.985 21.981 2.921 1.00 25.00 68 THR A N 1
ATOM 537 C CA . THR A 1 68 ? 9.405 22.309 2.742 1.00 25.00 68 THR A CA 1
ATOM 538 C C . THR A 1 68 ? 10.210 21.023 2.885 1.00 25.00 68 THR A C 1
ATOM 540 O O . THR A 1 68 ? 10.313 20.419 3.951 1.00 25.00 68 THR A O 1
ATOM 543 N N . VAL A 1 69 ? 10.745 20.568 1.756 1.00 34.34 69 VAL A N 1
ATOM 544 C CA . VAL A 1 69 ? 11.755 19.515 1.678 1.00 34.34 69 VAL A CA 1
ATOM 545 C C . VAL A 1 69 ? 13.105 20.156 2.003 1.00 34.34 69 VAL A C 1
ATOM 547 O O . VAL A 1 69 ? 13.447 21.168 1.391 1.00 34.34 69 VAL A O 1
ATOM 550 N N . PRO A 1 70 ? 13.905 19.547 2.889 1.00 33.62 70 PRO A N 1
ATOM 551 C CA . PRO A 1 70 ? 15.317 19.414 2.579 1.00 33.62 70 PRO A CA 1
ATOM 552 C C . PRO A 1 70 ? 15.648 17.945 2.352 1.00 33.62 70 PRO A C 1
ATOM 554 O O . PRO A 1 70 ? 15.404 17.063 3.175 1.00 33.62 70 PRO A O 1
ATOM 557 N N . GLU A 1 71 ? 16.195 17.735 1.169 1.00 37.53 71 GLU A N 1
ATOM 558 C CA . GLU A 1 71 ? 16.852 16.547 0.675 1.00 37.53 71 GLU A CA 1
ATOM 559 C C . GLU A 1 71 ? 18.027 16.210 1.605 1.00 37.53 71 GLU A C 1
ATOM 561 O O . GLU A 1 71 ? 18.991 16.963 1.725 1.00 37.53 71 GLU A O 1
ATOM 566 N N . ALA A 1 72 ? 17.917 15.084 2.301 1.00 30.72 72 ALA A N 1
ATOM 567 C CA . ALA A 1 72 ? 19.039 14.421 2.943 1.00 30.72 72 ALA A CA 1
ATOM 568 C C . ALA A 1 72 ? 18.861 12.920 2.722 1.00 30.72 72 ALA A C 1
ATOM 570 O O . ALA A 1 72 ? 18.320 12.187 3.553 1.00 30.72 72 ALA A O 1
ATOM 571 N N . GLU A 1 73 ? 19.288 12.480 1.541 1.00 36.53 73 GLU A N 1
ATOM 572 C CA . GLU A 1 73 ? 19.667 11.098 1.286 1.00 36.53 73 GLU A CA 1
ATOM 573 C C . GLU A 1 73 ? 20.882 10.786 2.170 1.00 36.53 73 GLU A C 1
ATOM 575 O O . GLU A 1 73 ? 22.032 10.986 1.792 1.00 36.53 73 GLU A O 1
ATOM 580 N N . GLN A 1 74 ? 20.622 10.351 3.400 1.00 31.33 74 GLN A N 1
ATOM 581 C CA . GLN A 1 74 ? 21.596 9.624 4.199 1.00 31.33 74 GLN A CA 1
ATOM 582 C C . GLN A 1 74 ? 21.022 8.248 4.505 1.00 31.33 74 GLN A C 1
ATOM 584 O O . GLN A 1 74 ? 19.975 8.095 5.144 1.00 31.33 74 GLN A O 1
ATOM 589 N N . GLU A 1 75 ? 21.718 7.258 3.957 1.00 41.41 75 GLU A N 1
ATOM 590 C CA . GLU A 1 75 ? 21.543 5.830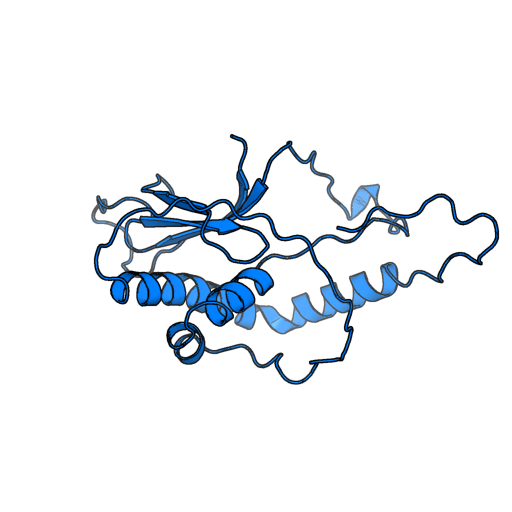 4.156 1.00 41.41 75 GLU A CA 1
ATOM 591 C C . GLU A 1 75 ? 21.154 5.512 5.603 1.00 41.41 75 GLU A C 1
ATOM 593 O O . GLU A 1 75 ? 21.931 5.643 6.545 1.00 41.41 75 GLU A O 1
ATOM 598 N N . SER A 1 76 ? 19.924 5.040 5.775 1.00 35.91 76 SER A N 1
ATOM 599 C CA . SER A 1 76 ? 19.515 4.304 6.969 1.00 35.91 76 SER A CA 1
ATOM 600 C C . SER A 1 76 ? 19.185 2.867 6.575 1.00 35.91 76 SER A C 1
ATOM 602 O O . SER A 1 76 ? 18.104 2.351 6.852 1.00 35.91 76 SER A O 1
ATOM 604 N N . GLU A 1 77 ? 20.160 2.196 5.949 1.00 34.84 77 GLU A N 1
ATOM 605 C CA . GLU A 1 77 ? 20.140 0.743 5.717 1.00 34.84 77 GLU A CA 1
ATOM 606 C C . GLU A 1 77 ? 20.081 -0.072 7.029 1.00 34.84 77 GLU A C 1
ATOM 608 O O . GLU A 1 77 ? 19.767 -1.259 7.020 1.00 34.84 77 GLU A O 1
ATOM 613 N N . ALA A 1 78 ? 20.284 0.552 8.193 1.00 33.28 78 ALA A N 1
ATOM 614 C CA . ALA A 1 78 ? 20.337 -0.138 9.483 1.00 33.28 78 ALA A CA 1
ATOM 615 C C . ALA A 1 78 ? 18.981 -0.336 10.202 1.00 33.28 78 ALA A C 1
ATOM 617 O O . ALA A 1 78 ? 18.950 -0.953 11.267 1.00 33.28 78 ALA A O 1
ATOM 618 N N . PHE A 1 79 ? 17.852 0.148 9.661 1.00 38.84 79 PHE A N 1
ATOM 619 C CA . PHE A 1 79 ? 16.522 -0.004 10.292 1.00 38.84 79 PHE A CA 1
ATOM 620 C C . PHE A 1 79 ? 15.549 -0.903 9.513 1.0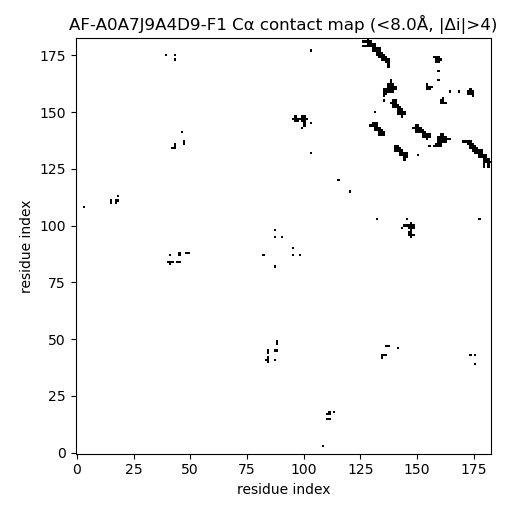0 38.84 79 PHE A C 1
ATOM 622 O O . PHE A 1 79 ? 14.340 -0.873 9.751 1.00 38.84 79 PHE A O 1
ATOM 629 N N . SER A 1 80 ? 16.075 -1.732 8.604 1.00 42.78 80 SER A N 1
ATOM 630 C CA . SER A 1 80 ? 15.342 -2.797 7.903 1.00 42.78 80 SER A CA 1
ATOM 631 C C . SER A 1 80 ? 15.261 -4.094 8.724 1.00 42.78 80 SER A C 1
ATOM 633 O O . SER A 1 80 ? 15.287 -5.193 8.171 1.00 42.78 80 SER A O 1
ATOM 635 N N . LYS A 1 81 ? 15.181 -3.995 10.055 1.00 45.59 81 LYS A N 1
ATOM 636 C CA . LYS A 1 81 ? 14.692 -5.120 10.853 1.00 45.59 81 LYS A CA 1
ATOM 637 C C . LYS A 1 81 ? 13.179 -5.030 10.843 1.00 45.59 81 LYS A C 1
ATOM 639 O O . LYS A 1 81 ? 12.620 -4.037 11.302 1.00 45.59 81 LYS A O 1
ATOM 644 N N . ASP A 1 82 ? 12.574 -6.044 10.243 1.00 54.44 82 ASP A N 1
ATOM 645 C CA . ASP A 1 82 ? 11.154 -6.359 10.280 1.00 54.44 82 ASP A CA 1
ATOM 646 C C . ASP A 1 82 ? 10.625 -6.100 11.701 1.00 54.44 82 ASP A C 1
ATOM 648 O O . ASP A 1 82 ? 10.929 -6.839 12.639 1.00 54.44 82 ASP A O 1
ATOM 652 N N . LEU A 1 83 ? 9.983 -4.943 11.900 1.00 56.56 83 LEU A N 1
ATOM 653 C CA . LEU A 1 83 ? 9.494 -4.538 13.215 1.00 56.56 83 LEU A CA 1
ATOM 654 C C . LEU A 1 83 ? 8.385 -5.525 13.575 1.00 56.56 83 LEU A C 1
ATOM 656 O O . LEU A 1 83 ? 7.304 -5.488 12.985 1.00 56.56 83 LEU A O 1
ATOM 660 N N . ASP A 1 84 ? 8.677 -6.406 14.531 1.00 62.72 84 ASP A N 1
ATOM 661 C CA . ASP A 1 84 ? 7.728 -7.377 15.072 1.00 62.72 84 ASP A CA 1
ATOM 662 C C . ASP A 1 84 ? 6.425 -6.671 15.497 1.00 62.72 84 ASP A C 1
ATOM 664 O O . ASP A 1 84 ? 6.439 -5.502 15.898 1.00 62.72 84 ASP A O 1
ATOM 668 N N . VAL A 1 85 ? 5.300 -7.394 15.474 1.00 60.34 85 VAL A N 1
ATOM 669 C CA . VAL A 1 85 ? 3.975 -6.959 15.958 1.00 60.34 85 VAL A CA 1
ATOM 670 C C . VAL A 1 85 ? 4.097 -6.169 17.266 1.00 60.34 85 VAL A C 1
ATOM 672 O O . VAL A 1 85 ? 3.495 -5.110 17.446 1.00 60.34 85 VAL A O 1
ATOM 675 N N . ARG A 1 86 ? 4.918 -6.694 18.188 1.00 62.00 86 ARG A N 1
ATOM 676 C CA . ARG A 1 86 ? 5.146 -6.149 19.534 1.00 62.00 86 ARG A CA 1
ATOM 677 C C . ARG A 1 86 ? 5.931 -4.841 19.548 1.00 62.00 86 ARG A C 1
ATOM 679 O O . ARG A 1 86 ? 5.901 -4.129 20.548 1.00 62.00 86 ARG A O 1
ATOM 686 N N . GLN A 1 87 ? 6.694 -4.564 18.499 1.00 69.56 87 GLN A N 1
ATOM 687 C CA . GLN A 1 87 ? 7.446 -3.325 18.335 1.00 69.56 87 GLN A CA 1
ATOM 688 C C . GLN A 1 87 ? 6.588 -2.283 17.615 1.00 69.56 87 GLN A C 1
ATOM 690 O O . GLN A 1 87 ? 6.550 -1.136 18.052 1.00 69.56 87 GLN A O 1
ATOM 695 N N . ALA A 1 88 ? 5.818 -2.691 16.601 1.00 71.12 88 ALA A N 1
ATOM 696 C CA . ALA A 1 88 ? 4.881 -1.816 15.900 1.00 71.12 88 ALA A CA 1
ATOM 697 C C . ALA A 1 88 ? 3.778 -1.265 16.827 1.00 71.12 88 ALA A C 1
ATOM 699 O O . ALA A 1 88 ? 3.445 -0.082 16.755 1.00 71.12 88 ALA A O 1
ATOM 700 N N . SER A 1 89 ? 3.275 -2.072 17.770 1.00 71.75 89 SER A N 1
ATOM 701 C CA . SER A 1 89 ? 2.282 -1.637 18.766 1.00 71.75 89 SER A CA 1
ATOM 702 C C . SER A 1 89 ? 2.803 -0.614 19.784 1.00 71.75 89 SER A C 1
ATOM 704 O O . SER A 1 89 ? 2.005 0.082 20.420 1.00 71.75 89 SER A O 1
ATOM 706 N N . LYS A 1 90 ? 4.127 -0.490 19.945 1.00 79.88 90 LYS A N 1
ATOM 707 C CA . LYS A 1 90 ? 4.766 0.493 20.837 1.00 79.88 90 LYS A CA 1
ATOM 708 C C . LYS A 1 90 ? 5.008 1.840 20.165 1.00 79.88 90 LYS A C 1
ATOM 710 O O . LYS A 1 90 ? 5.205 2.821 20.874 1.00 79.88 90 LYS A O 1
ATOM 715 N N . LEU A 1 91 ? 4.968 1.897 18.834 1.00 83.31 91 LEU A N 1
ATOM 716 C CA . LEU A 1 91 ? 5.193 3.132 18.090 1.00 83.31 91 LEU A CA 1
ATOM 717 C C . LEU A 1 91 ? 4.126 4.168 18.443 1.00 83.31 91 LEU A C 1
ATOM 719 O O . LEU A 1 91 ? 2.950 3.837 18.637 1.00 83.31 91 LEU A O 1
ATOM 723 N N . ARG A 1 92 ? 4.520 5.439 18.498 1.00 83.06 92 ARG A N 1
ATOM 724 C CA . ARG A 1 92 ? 3.599 6.558 18.742 1.00 83.06 92 ARG A CA 1
ATOM 725 C C . ARG A 1 92 ? 3.830 7.684 17.738 1.00 83.06 92 ARG A C 1
ATOM 727 O O . ARG A 1 92 ? 4.906 7.825 17.164 1.00 83.06 92 ARG A O 1
ATOM 734 N N . GLY A 1 93 ? 2.777 8.465 17.494 1.00 86.06 93 GLY A N 1
ATOM 735 C CA . GLY A 1 93 ? 2.842 9.685 16.690 1.00 86.06 93 GLY A CA 1
ATOM 736 C C . GLY A 1 93 ? 3.505 9.503 15.306 1.00 86.06 93 GLY A C 1
ATOM 737 O O . GLY A 1 93 ? 3.063 8.648 14.528 1.00 86.06 93 GLY A O 1
ATOM 738 N N . PRO A 1 94 ? 4.546 10.292 14.966 1.00 86.94 94 PRO A N 1
ATOM 739 C CA . PRO A 1 94 ? 5.209 10.246 13.657 1.00 86.94 94 PRO A CA 1
ATOM 740 C C . PRO A 1 94 ? 5.808 8.882 13.288 1.00 86.94 94 PRO A C 1
ATOM 742 O O . PRO A 1 94 ? 5.889 8.542 12.106 1.00 86.94 94 PRO A O 1
ATOM 745 N N . GLU A 1 95 ? 6.202 8.075 14.272 1.00 88.38 95 GLU A N 1
ATOM 746 C CA . GLU A 1 95 ? 6.821 6.770 14.023 1.00 88.38 95 GLU A CA 1
ATOM 747 C C . GLU A 1 95 ? 5.816 5.766 13.460 1.00 88.38 95 GLU A C 1
ATOM 749 O O . GLU A 1 95 ? 6.124 5.043 12.512 1.00 88.38 95 GLU A O 1
ATOM 754 N N . VAL A 1 96 ? 4.584 5.778 13.985 1.00 88.31 96 VAL A N 1
ATOM 755 C CA . VAL A 1 96 ? 3.465 4.977 13.464 1.00 88.31 96 VAL A CA 1
ATOM 756 C C . VAL A 1 96 ? 3.220 5.335 12.004 1.00 88.31 96 VAL A C 1
ATOM 758 O O . VAL A 1 96 ? 3.119 4.460 11.145 1.00 88.31 96 VAL A O 1
ATOM 761 N N . ARG A 1 97 ? 3.175 6.638 11.713 1.00 89.56 97 ARG A N 1
ATOM 762 C CA . ARG A 1 97 ? 2.994 7.160 10.359 1.00 89.56 97 ARG A CA 1
ATOM 763 C C . ARG A 1 97 ? 4.105 6.652 9.429 1.00 89.56 97 ARG A C 1
ATOM 765 O O . ARG A 1 97 ? 3.805 6.047 8.403 1.00 89.56 97 ARG A O 1
ATOM 772 N N . LYS A 1 98 ? 5.377 6.791 9.817 1.00 90.00 98 LYS A N 1
ATOM 773 C CA . LYS A 1 98 ? 6.531 6.300 9.036 1.00 90.00 98 LYS A CA 1
ATOM 774 C C . LYS A 1 98 ? 6.524 4.778 8.857 1.00 90.00 98 LYS A C 1
ATOM 776 O O . LYS A 1 98 ? 6.976 4.273 7.830 1.00 90.00 98 LYS A O 1
ATOM 781 N N . TRP A 1 99 ? 6.035 4.028 9.841 1.00 89.50 99 TRP A N 1
ATOM 782 C CA . TRP A 1 99 ? 5.900 2.579 9.733 1.00 89.50 99 TRP A CA 1
ATOM 783 C C . TRP A 1 99 ? 4.836 2.179 8.710 1.00 89.50 99 TRP A C 1
ATOM 785 O O . TRP A 1 99 ? 5.141 1.392 7.815 1.00 89.50 99 TRP A O 1
ATOM 795 N N . PHE A 1 100 ? 3.638 2.771 8.769 1.00 90.19 100 PHE A N 1
ATOM 796 C CA . PHE A 1 100 ? 2.577 2.510 7.788 1.00 90.19 100 PHE A CA 1
ATOM 797 C C . PHE A 1 100 ? 2.927 3.007 6.378 1.00 90.19 100 PHE A C 1
ATOM 799 O O . PHE A 1 100 ? 2.573 2.354 5.400 1.00 90.19 100 PHE A O 1
ATOM 806 N N . ALA A 1 101 ? 3.670 4.111 6.251 1.00 90.12 101 ALA A N 1
ATOM 807 C CA . ALA A 1 101 ? 4.115 4.638 4.957 1.00 90.12 101 ALA A CA 1
ATOM 808 C C . ALA A 1 101 ? 4.974 3.643 4.155 1.00 90.12 101 ALA A C 1
ATOM 810 O O . ALA A 1 101 ? 5.002 3.688 2.928 1.00 90.12 101 ALA A O 1
ATOM 811 N N . ARG A 1 102 ? 5.673 2.736 4.851 1.00 88.19 102 ARG A N 1
ATOM 812 C CA . ARG A 1 102 ? 6.566 1.733 4.251 1.00 88.19 102 ARG A CA 1
ATOM 813 C C . ARG A 1 102 ? 5.856 0.451 3.803 1.00 88.19 102 ARG A C 1
ATOM 815 O O . ARG A 1 102 ? 6.510 -0.432 3.268 1.00 88.19 102 ARG A O 1
ATOM 822 N N . GLN A 1 103 ? 4.544 0.337 4.018 1.00 86.19 103 GLN A N 1
ATOM 823 C CA . GLN A 1 103 ? 3.793 -0.898 3.751 1.00 86.19 103 GLN A CA 1
ATOM 824 C C . GLN A 1 103 ? 3.303 -1.000 2.303 1.00 86.19 103 GLN A C 1
ATOM 826 O O . GLN A 1 103 ? 3.087 -2.098 1.802 1.00 86.19 103 GLN A O 1
ATOM 831 N N . LEU A 1 104 ? 3.127 0.135 1.620 1.00 84.62 104 LEU A N 1
ATOM 832 C CA . LEU A 1 104 ? 2.686 0.162 0.227 1.00 84.62 104 LEU A CA 1
ATOM 833 C C . LEU A 1 104 ? 3.861 -0.036 -0.729 1.00 84.62 104 LEU A C 1
ATOM 835 O O . LEU A 1 104 ? 4.863 0.673 -0.651 1.00 84.62 104 LEU A O 1
ATOM 839 N N . MET A 1 105 ? 3.685 -0.920 -1.710 1.00 87.56 105 MET A N 1
ATOM 840 C CA . MET A 1 105 ? 4.613 -1.034 -2.831 1.00 87.56 105 MET A CA 1
ATOM 841 C C . MET A 1 105 ? 4.510 0.215 -3.713 1.00 87.56 105 MET A C 1
ATOM 843 O O . MET A 1 105 ? 3.441 0.548 -4.231 1.00 87.56 105 MET A O 1
ATOM 847 N N . LEU A 1 106 ? 5.611 0.934 -3.903 1.00 86.19 106 LEU A N 1
ATOM 848 C CA . LEU A 1 106 ? 5.624 2.176 -4.672 1.00 86.19 106 LEU A CA 1
ATOM 849 C C . LEU A 1 106 ? 6.123 1.913 -6.097 1.00 86.19 106 LEU A C 1
ATOM 851 O O . LEU A 1 106 ? 7.193 1.326 -6.241 1.00 86.19 106 LEU A O 1
ATOM 855 N N . PRO A 1 107 ? 5.381 2.336 -7.140 1.00 88.94 107 PRO A N 1
ATOM 856 C CA . PRO A 1 107 ? 5.869 2.224 -8.503 1.00 88.94 107 PRO A CA 1
ATOM 857 C C . PRO A 1 107 ? 7.005 3.218 -8.738 1.00 88.94 107 PRO A C 1
ATOM 859 O O . PRO A 1 107 ? 7.060 4.294 -8.131 1.00 88.94 107 PRO A O 1
ATOM 862 N N . GLU A 1 108 ? 7.867 2.865 -9.676 1.00 88.50 108 GLU A N 1
ATOM 863 C CA . GLU A 1 108 ? 8.805 3.781 -10.305 1.00 88.50 108 GLU A CA 1
ATOM 864 C C . GLU A 1 108 ? 8.273 4.245 -11.662 1.00 88.50 108 GLU A C 1
ATOM 866 O O . GLU A 1 108 ? 7.372 3.633 -12.237 1.00 88.50 108 GLU A O 1
ATOM 871 N N . TRP A 1 109 ? 8.827 5.340 -12.179 1.00 88.62 109 TRP A N 1
ATOM 872 C CA . TRP A 1 109 ? 8.604 5.711 -13.573 1.00 88.62 109 TRP A CA 1
ATOM 873 C C . TRP A 1 109 ? 9.170 4.622 -14.480 1.00 88.62 109 TRP A C 1
ATOM 875 O O . TRP A 1 109 ? 10.293 4.185 -14.259 1.00 88.62 109 TRP A O 1
ATOM 885 N N . MET A 1 110 ? 8.430 4.202 -15.502 1.00 89.44 110 MET A N 1
ATOM 886 C CA . MET A 1 110 ? 8.960 3.283 -16.509 1.00 89.44 110 MET A CA 1
ATOM 887 C C . MET A 1 110 ? 9.896 4.062 -17.441 1.00 89.44 110 MET A C 1
ATOM 889 O O . MET A 1 110 ? 9.423 4.813 -18.291 1.00 89.44 110 MET A O 1
ATOM 893 N N . ILE A 1 111 ? 11.205 3.915 -17.228 1.00 88.31 111 ILE A N 1
ATOM 894 C CA . ILE A 1 111 ? 12.259 4.521 -18.055 1.00 88.31 111 ILE A CA 1
ATOM 895 C C . ILE A 1 111 ? 12.711 3.487 -19.086 1.00 88.31 111 ILE A C 1
ATOM 897 O O . ILE A 1 111 ? 12.673 3.755 -20.284 1.00 88.31 111 ILE A O 1
ATOM 901 N N . ASP A 1 112 ? 13.038 2.281 -18.616 1.00 90.06 112 ASP A N 1
ATOM 902 C CA . ASP A 1 112 ? 13.364 1.147 -19.475 1.00 90.06 112 ASP A CA 1
ATOM 903 C C . ASP A 1 112 ? 12.105 0.323 -19.714 1.00 90.06 112 ASP A C 1
ATOM 905 O O . ASP A 1 112 ? 11.518 -0.226 -18.773 1.00 90.06 112 ASP A O 1
ATOM 909 N N . VAL A 1 113 ? 11.699 0.191 -20.973 1.00 91.62 113 VAL A N 1
ATOM 910 C CA . VAL A 1 113 ? 10.627 -0.737 -21.344 1.00 91.62 113 VAL A CA 1
ATOM 911 C C . VAL A 1 113 ? 11.122 -2.164 -21.071 1.00 91.62 113 VAL A C 1
ATOM 913 O O . VAL A 1 113 ? 12.178 -2.527 -21.586 1.00 91.62 113 VAL A O 1
ATOM 916 N N . PRO A 1 114 ? 10.428 -2.967 -20.242 1.00 92.88 114 PRO A N 1
ATOM 917 C CA . PRO A 1 114 ? 10.848 -4.338 -19.985 1.00 92.88 114 PRO A CA 1
ATOM 918 C C . PRO A 1 114 ? 10.750 -5.188 -21.251 1.00 92.88 114 PRO A C 1
ATOM 920 O O . PRO A 1 114 ? 9.831 -5.024 -22.062 1.00 92.88 114 PRO A O 1
ATOM 923 N N . ASP A 1 115 ? 11.653 -6.158 -21.365 1.00 89.75 115 ASP A N 1
ATOM 924 C CA . ASP A 1 115 ? 11.534 -7.206 -22.370 1.00 89.75 115 ASP A CA 1
ATOM 925 C C . ASP A 1 115 ? 10.204 -7.944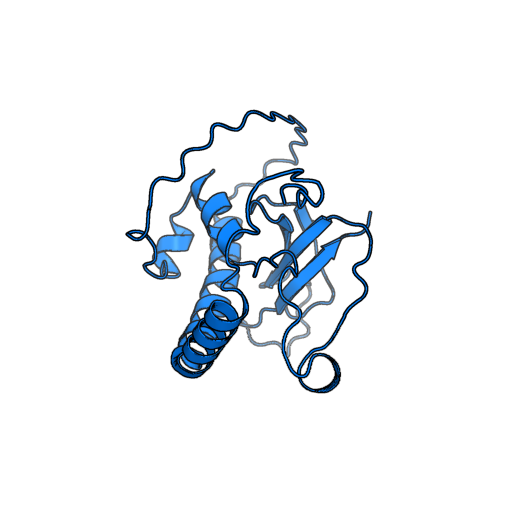 -22.200 1.00 89.75 115 ASP A C 1
ATOM 927 O O . ASP A 1 115 ? 9.705 -8.120 -21.084 1.00 89.75 115 ASP A O 1
ATOM 931 N N . ARG A 1 116 ? 9.621 -8.380 -23.322 1.00 94.06 116 ARG A N 1
ATOM 932 C CA . ARG A 1 116 ? 8.366 -9.149 -23.336 1.00 94.06 116 ARG A CA 1
ATOM 933 C C . ARG A 1 116 ? 7.208 -8.461 -22.594 1.00 94.06 116 ARG A C 1
ATOM 935 O O . ARG A 1 116 ? 6.360 -9.127 -21.996 1.0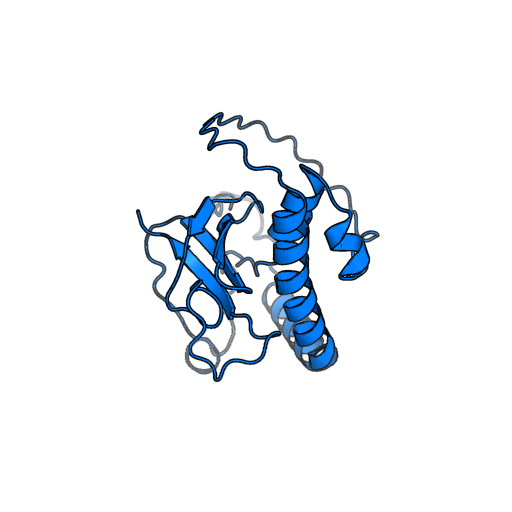0 94.06 116 ARG A O 1
ATOM 942 N N . LEU A 1 117 ? 7.135 -7.126 -22.668 1.00 94.38 117 LEU A N 1
ATOM 943 C CA . LEU A 1 117 ? 6.068 -6.320 -22.057 1.00 94.38 117 LEU A CA 1
ATOM 944 C C . LEU A 1 117 ? 4.660 -6.873 -22.353 1.00 94.38 117 LEU A C 1
ATOM 946 O O . LEU A 1 117 ? 3.808 -6.881 -21.476 1.00 94.38 117 LEU A O 1
ATOM 950 N N . ALA A 1 118 ? 4.414 -7.360 -23.571 1.00 95.69 118 ALA A N 1
ATOM 951 C CA . ALA A 1 118 ? 3.100 -7.861 -23.973 1.00 95.69 118 ALA A CA 1
ATOM 952 C C . ALA A 1 118 ? 2.736 -9.238 -23.384 1.00 95.69 118 ALA A C 1
ATOM 954 O O . ALA A 1 118 ? 1.568 -9.614 -23.419 1.00 95.69 118 ALA A O 1
ATOM 955 N N . GLN A 1 119 ? 3.714 -10.006 -22.898 1.00 96.94 119 GLN A N 1
ATOM 956 C CA . GLN A 1 119 ? 3.509 -11.372 -22.407 1.00 96.94 119 GLN A CA 1
ATOM 957 C C . GLN A 1 119 ? 3.579 -11.458 -20.883 1.00 96.94 119 GLN A C 1
ATOM 959 O O . GLN A 1 119 ? 2.775 -12.161 -20.276 1.00 96.94 119 GLN A O 1
ATOM 964 N N . ASP A 1 120 ? 4.532 -10.751 -20.273 1.00 95.62 120 ASP A N 1
ATOM 965 C CA . ASP A 1 120 ? 4.891 -10.961 -18.866 1.00 95.62 120 ASP A CA 1
ATOM 966 C C . ASP A 1 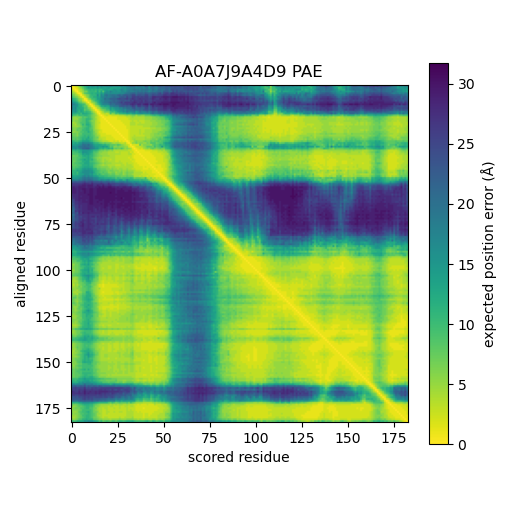120 ? 4.370 -9.841 -17.943 1.00 95.62 120 ASP A C 1
ATOM 968 O O . ASP A 1 120 ? 4.538 -9.911 -16.724 1.00 95.62 120 ASP A O 1
ATOM 972 N N . TRP A 1 121 ? 3.722 -8.810 -18.503 1.00 95.06 121 TRP A N 1
ATOM 973 C CA . TRP A 1 121 ? 3.250 -7.640 -17.762 1.00 95.06 121 TRP A CA 1
ATOM 974 C C . TRP A 1 121 ? 1.768 -7.364 -17.988 1.00 95.06 121 TRP A C 1
ATOM 976 O O . TRP A 1 121 ? 1.228 -7.532 -19.078 1.00 95.06 121 TRP A O 1
ATOM 986 N N . TYR A 1 122 ? 1.127 -6.852 -16.939 1.00 95.12 122 TYR A N 1
ATOM 987 C CA . TYR A 1 122 ? -0.228 -6.317 -16.995 1.00 95.12 122 TYR A CA 1
ATOM 988 C C . TYR A 1 122 ? -0.196 -4.802 -16.826 1.00 95.12 122 TYR A C 1
ATOM 990 O O . TYR A 1 122 ? 0.617 -4.259 -16.075 1.00 95.12 122 TYR A O 1
ATOM 998 N N . VAL A 1 123 ? -1.124 -4.121 -17.496 1.00 92.81 123 VAL A N 1
ATOM 999 C CA . VAL A 1 123 ? -1.328 -2.677 -17.369 1.00 92.81 123 VAL A CA 1
ATOM 1000 C C . VAL A 1 123 ? -2.708 -2.430 -16.780 1.00 92.81 123 VAL A C 1
ATOM 1002 O O . VAL A 1 123 ? -3.685 -3.067 -17.168 1.00 92.81 123 VAL A O 1
ATOM 1005 N N . PHE A 1 124 ? -2.788 -1.484 -15.849 1.00 91.31 124 PHE A N 1
ATOM 1006 C CA . PHE A 1 124 ? -4.040 -1.056 -15.243 1.00 91.31 124 PHE A CA 1
ATOM 1007 C C . PHE A 1 124 ? -4.201 0.454 -15.406 1.00 91.31 124 PHE A C 1
ATOM 1009 O O . PHE A 1 124 ? -3.297 1.222 -15.064 1.00 91.31 124 PHE A O 1
ATOM 1016 N N . ALA A 1 125 ? -5.353 0.887 -15.917 1.00 94.25 125 ALA A N 1
ATOM 1017 C CA . ALA A 1 125 ? -5.689 2.302 -15.975 1.00 94.25 125 ALA A CA 1
ATOM 1018 C C . ALA A 1 125 ? -5.896 2.824 -14.550 1.00 94.25 125 ALA A C 1
ATOM 1020 O O . ALA A 1 125 ? -6.769 2.358 -13.821 1.00 94.25 125 ALA A O 1
ATOM 1021 N N . ARG A 1 126 ? -5.074 3.788 -14.136 1.00 92.62 126 ARG A N 1
ATOM 1022 C CA . ARG A 1 126 ? -5.144 4.345 -12.787 1.00 92.62 126 ARG A CA 1
ATOM 1023 C C . ARG A 1 126 ? -6.213 5.449 -12.733 1.00 92.62 126 ARG A C 1
ATOM 1025 O O . ARG A 1 126 ? -6.000 6.478 -13.374 1.00 92.62 126 ARG A O 1
ATOM 1032 N N . PRO A 1 127 ? -7.306 5.301 -11.961 1.00 95.31 127 PRO A N 1
ATOM 1033 C CA . PRO A 1 127 ? -8.258 6.391 -11.768 1.00 95.31 127 PRO A CA 1
ATOM 1034 C C . PRO A 1 127 ? -7.608 7.582 -11.049 1.00 95.31 127 PRO A C 1
ATOM 1036 O O . PRO A 1 127 ? -6.619 7.429 -10.319 1.00 95.31 127 PRO A O 1
ATOM 1039 N N . ALA A 1 128 ? -8.183 8.771 -11.240 1.00 94.88 128 ALA A N 1
ATOM 1040 C CA . ALA A 1 128 ? -7.837 9.938 -10.440 1.00 94.88 128 ALA A CA 1
ATOM 1041 C C . ALA A 1 128 ? -8.251 9.702 -8.979 1.00 94.88 128 ALA A C 1
ATOM 1043 O O . ALA A 1 128 ? -9.313 9.146 -8.710 1.00 94.88 128 ALA A O 1
ATOM 1044 N N . GLY A 1 129 ? -7.392 10.090 -8.034 1.00 95.06 129 GLY A N 1
ATOM 1045 C CA . GLY A 1 129 ? -7.676 9.923 -6.612 1.00 95.06 129 GLY A CA 1
ATOM 1046 C C . GLY A 1 129 ? -6.441 9.745 -5.736 1.00 95.06 129 GLY A C 1
ATOM 1047 O O . GLY A 1 129 ? -5.290 9.714 -6.194 1.00 95.06 129 GLY A O 1
ATOM 1048 N N . LYS A 1 130 ? -6.693 9.604 -4.434 1.00 93.81 130 LYS A N 1
ATOM 1049 C CA . LYS A 1 130 ? -5.673 9.430 -3.397 1.00 93.81 130 LYS A CA 1
ATOM 1050 C C . LYS A 1 130 ? -5.404 7.938 -3.207 1.00 93.81 130 LYS A C 1
ATOM 1052 O O . LYS A 1 130 ? -6.286 7.188 -2.805 1.00 93.81 130 LYS A O 1
ATOM 1057 N N . ARG A 1 131 ? -4.173 7.485 -3.475 1.00 94.38 131 ARG A N 1
ATOM 1058 C CA . ARG A 1 131 ? -3.787 6.095 -3.172 1.00 94.38 131 ARG A CA 1
ATOM 1059 C C . ARG A 1 131 ? -3.779 5.890 -1.660 1.00 94.38 131 ARG A C 1
ATOM 1061 O O . ARG A 1 131 ? -3.130 6.659 -0.945 1.00 94.38 131 ARG A O 1
ATOM 1068 N N . CYS A 1 132 ? -4.455 4.853 -1.196 1.00 94.88 132 CYS A N 1
ATOM 1069 C CA . CYS A 1 132 ? -4.570 4.525 0.210 1.00 94.88 132 CYS A CA 1
ATOM 1070 C C . CYS A 1 132 ? -4.446 3.018 0.444 1.00 94.88 132 CYS A C 1
ATOM 1072 O O . CYS A 1 132 ? -4.839 2.193 -0.371 1.00 94.88 132 CYS A O 1
ATOM 1074 N N . PHE A 1 133 ? -3.879 2.667 1.587 1.00 93.06 133 PHE A N 1
ATOM 1075 C CA . PHE A 1 133 ? -3.842 1.310 2.102 1.00 93.06 133 PHE A CA 1
ATOM 1076 C C . PHE A 1 133 ? -5.032 1.106 3.034 1.00 93.06 133 PHE A C 1
ATOM 1078 O O . PHE A 1 133 ? -5.237 1.922 3.934 1.00 93.06 133 PHE A O 1
ATOM 1085 N N . VAL A 1 134 ? -5.807 0.044 2.843 1.00 95.69 134 VAL A N 1
ATOM 1086 C CA . VAL A 1 134 ? -7.024 -0.232 3.614 1.00 95.69 134 VAL A CA 1
ATOM 1087 C C . VAL A 1 134 ? -6.853 -1.521 4.395 1.00 95.69 134 VAL A C 1
ATOM 1089 O O . VAL A 1 134 ? -6.441 -2.533 3.835 1.00 95.69 134 VAL A O 1
ATOM 1092 N N . VAL A 1 135 ? -7.206 -1.498 5.679 1.00 94.94 135 VAL A N 1
ATOM 1093 C CA . VAL A 1 135 ? -7.275 -2.706 6.504 1.00 94.94 135 VAL A CA 1
ATOM 1094 C C . VAL A 1 135 ? -8.614 -2.780 7.202 1.00 94.94 135 VAL A C 1
ATOM 1096 O O . VAL A 1 135 ? -8.992 -1.839 7.901 1.00 94.94 135 VAL A O 1
ATOM 1099 N N . SER A 1 136 ? -9.298 -3.911 7.057 1.00 93.62 136 SER A N 1
ATOM 1100 C CA . SER A 1 136 ? -10.461 -4.258 7.868 1.00 93.62 136 SER A CA 1
ATOM 1101 C C . SER A 1 136 ? -10.104 -5.349 8.868 1.00 93.62 136 SER A C 1
ATOM 1103 O O . SER A 1 136 ? -9.461 -6.344 8.528 1.00 93.62 136 SER A O 1
ATOM 1105 N N . SER A 1 137 ? -10.482 -5.138 10.124 1.00 90.31 137 SER A N 1
ATOM 1106 C CA . SER A 1 137 ? -10.266 -6.080 11.221 1.00 90.31 137 SER A CA 1
ATOM 1107 C C . SER A 1 137 ? -11.166 -5.712 12.398 1.00 90.31 137 SER A C 1
ATOM 1109 O O . SER A 1 137 ? -11.421 -4.535 12.646 1.00 90.31 137 SER A O 1
ATOM 1111 N N . ASN A 1 138 ? -11.628 -6.719 13.140 1.00 86.62 138 ASN A N 1
ATOM 1112 C CA . ASN A 1 138 ? -12.402 -6.565 14.376 1.00 86.62 138 ASN A CA 1
ATOM 1113 C C . ASN A 1 138 ? -13.597 -5.586 14.295 1.00 86.62 138 ASN A C 1
ATOM 1115 O O . ASN A 1 138 ? -13.878 -4.833 15.225 1.00 86.62 138 ASN A O 1
ATOM 1119 N N . GLY A 1 139 ? -14.309 -5.601 13.172 1.00 87.62 139 GLY A N 1
ATOM 1120 C CA . GLY A 1 139 ? -15.540 -4.846 12.963 1.00 87.62 139 GLY A CA 1
ATOM 1121 C C . GLY A 1 139 ? -15.348 -3.378 12.595 1.00 87.62 139 GLY A C 1
ATOM 1122 O O . GLY A 1 139 ? -16.274 -2.580 12.745 1.00 87.62 139 GLY A O 1
ATOM 1123 N N . THR A 1 140 ? -14.160 -3.017 12.115 1.00 90.75 140 THR A N 1
ATOM 1124 C CA . THR A 1 140 ? -13.860 -1.674 11.623 1.00 90.75 140 THR A CA 1
ATOM 1125 C C . THR A 1 140 ? -12.889 -1.721 10.452 1.00 90.75 140 THR A C 1
ATOM 1127 O O . THR A 1 140 ? -12.155 -2.692 10.261 1.00 90.75 140 THR A O 1
ATOM 1130 N N . THR A 1 141 ? -12.893 -0.663 9.648 1.00 94.81 141 THR A N 1
ATOM 1131 C CA . THR A 1 141 ? -12.010 -0.482 8.497 1.00 94.81 141 THR A CA 1
ATOM 1132 C C . THR A 1 141 ? -11.272 0.840 8.626 1.00 94.81 141 THR A C 1
ATOM 1134 O O . THR A 1 141 ? -11.865 1.873 8.938 1.00 94.81 141 THR A O 1
ATOM 1137 N N . VAL A 1 142 ? -9.963 0.808 8.393 1.00 95.56 142 VAL A N 1
ATOM 1138 C CA . VAL A 1 142 ? -9.097 1.987 8.423 1.00 95.56 142 VAL A CA 1
ATOM 1139 C C . VAL A 1 142 ? -8.407 2.119 7.080 1.00 95.56 142 VAL A C 1
ATOM 1141 O O . VAL A 1 142 ? -7.713 1.198 6.648 1.00 95.56 142 VAL A O 1
ATOM 1144 N N . SER A 1 143 ? -8.553 3.276 6.441 1.00 96.00 143 SER A N 1
ATOM 1145 C CA . SER A 1 143 ? -7.767 3.637 5.262 1.00 96.00 143 SER A CA 1
ATOM 1146 C C . SER A 1 143 ? -6.671 4.624 5.646 1.00 96.00 143 SER A C 1
ATOM 1148 O O . SER A 1 143 ? -6.936 5.599 6.349 1.00 96.00 143 SER A O 1
ATOM 1150 N N . ARG A 1 144 ? -5.446 4.406 5.165 1.00 94.88 144 ARG A N 1
ATOM 1151 C CA . ARG A 1 144 ? -4.280 5.270 5.393 1.00 94.88 144 ARG A CA 1
ATOM 1152 C C . ARG A 1 144 ? -3.680 5.747 4.080 1.00 94.88 144 ARG A C 1
ATOM 1154 O O . ARG A 1 144 ? -3.623 4.992 3.117 1.00 94.88 144 ARG A O 1
ATOM 1161 N N . GLN A 1 145 ? -3.212 6.986 4.039 1.00 94.44 145 GLN A N 1
ATOM 1162 C CA . GLN A 1 145 ? -2.560 7.562 2.863 1.00 94.44 145 GLN A CA 1
ATOM 1163 C C . GLN A 1 145 ? -1.155 6.974 2.651 1.00 94.44 145 GLN A C 1
ATOM 1165 O O . GLN A 1 145 ? -0.600 6.313 3.529 1.00 94.44 145 GLN A O 1
ATOM 1170 N N . ARG A 1 146 ? -0.524 7.281 1.508 1.00 92.50 146 ARG A N 1
ATOM 1171 C CA . ARG A 1 146 ? 0.868 6.885 1.201 1.00 92.50 146 ARG A CA 1
ATOM 1172 C C . ARG A 1 146 ? 1.881 7.320 2.265 1.00 92.50 146 ARG A C 1
ATOM 1174 O O . ARG A 1 146 ? 2.854 6.616 2.496 1.00 92.50 146 ARG A O 1
ATOM 1181 N N . ASN A 1 147 ? 1.672 8.469 2.900 1.00 91.50 147 ASN A N 1
ATOM 1182 C CA . ASN A 1 147 ? 2.540 8.941 3.978 1.00 91.50 147 ASN A CA 1
ATOM 1183 C C . ASN A 1 147 ? 2.257 8.237 5.322 1.00 91.50 147 ASN A C 1
ATOM 1185 O O . ASN A 1 147 ? 2.899 8.579 6.302 1.00 91.50 147 ASN A O 1
ATOM 1189 N N . GLY A 1 148 ? 1.307 7.295 5.385 1.00 91.44 148 GLY A N 1
ATOM 1190 C CA . GLY A 1 148 ? 0.915 6.537 6.575 1.00 91.44 148 GLY A CA 1
ATOM 1191 C C . GLY A 1 148 ? -0.085 7.233 7.506 1.00 91.44 148 GLY A C 1
ATOM 1192 O O . GLY A 1 148 ? -0.493 6.635 8.512 1.00 91.44 148 GLY A O 1
ATOM 1193 N N . SER A 1 149 ? -0.494 8.473 7.204 1.00 93.06 149 SER A N 1
ATOM 1194 C CA . SER A 1 149 ? -1.552 9.160 7.948 1.00 93.06 149 SER A CA 1
ATOM 1195 C C . SER A 1 149 ? -2.887 8.445 7.766 1.00 93.06 149 SER A C 1
ATOM 1197 O O . SER A 1 149 ? -3.121 7.774 6.761 1.00 93.06 149 SER A O 1
ATOM 1199 N N . ILE A 1 150 ? -3.762 8.565 8.758 1.00 94.38 150 ILE A N 1
ATOM 1200 C CA . ILE A 1 150 ? -5.130 8.064 8.656 1.00 94.38 150 ILE A CA 1
ATOM 1201 C C . ILE A 1 150 ? -5.885 8.961 7.676 1.00 94.38 150 ILE A C 1
ATOM 1203 O O . ILE A 1 150 ? -5.800 10.182 7.765 1.00 94.38 150 ILE A O 1
ATOM 1207 N N . LEU A 1 151 ? -6.589 8.338 6.736 1.00 94.75 151 LEU A N 1
ATOM 1208 C CA . LEU A 1 151 ? -7.529 9.009 5.848 1.00 94.75 151 LEU A CA 1
ATOM 1209 C C . LEU A 1 151 ? -8.954 8.889 6.406 1.00 94.75 151 LEU A C 1
ATOM 1211 O O . LEU A 1 151 ? -9.607 9.903 6.610 1.00 94.75 151 LEU A O 1
ATOM 1215 N N . HIS A 1 152 ? -9.405 7.670 6.728 1.00 95.31 152 HIS A N 1
ATOM 1216 C CA . HIS A 1 152 ? -10.755 7.425 7.247 1.00 95.31 152 HIS A CA 1
ATOM 1217 C C . HIS A 1 152 ? -10.797 6.248 8.226 1.00 95.31 152 HIS A C 1
ATOM 1219 O O . HIS A 1 152 ? -9.986 5.319 8.142 1.00 95.31 152 HIS A O 1
ATOM 1225 N N . HIS A 1 153 ? -11.804 6.282 9.101 1.00 94.38 153 HIS A N 1
ATOM 1226 C CA . HIS A 1 153 ? -12.282 5.164 9.914 1.00 94.38 153 HIS A CA 1
ATOM 1227 C C . HIS A 1 153 ? -13.760 4.946 9.606 1.00 94.38 153 HIS A C 1
ATOM 1229 O O . HIS A 1 153 ? -14.556 5.870 9.753 1.00 94.38 153 HIS A O 1
ATOM 1235 N N . PHE A 1 154 ? -14.130 3.746 9.169 1.00 94.12 154 PHE A N 1
ATOM 1236 C CA . PHE A 1 154 ? -15.497 3.463 8.739 1.00 94.12 154 PHE A CA 1
ATOM 1237 C C . PHE A 1 154 ? -15.830 1.968 8.856 1.00 94.12 154 PHE A C 1
ATOM 1239 O O . PHE A 1 154 ? -14.935 1.125 8.773 1.00 94.12 154 PHE A O 1
ATOM 1246 N N . PRO A 1 155 ? -17.105 1.596 9.056 1.00 93.25 155 PRO A N 1
ATOM 1247 C CA . PRO A 1 155 ? -17.546 0.220 8.858 1.00 93.25 155 PRO A CA 1
ATOM 1248 C C . PRO A 1 155 ? -17.557 -0.120 7.360 1.00 93.25 155 PRO A C 1
ATOM 1250 O O . PRO A 1 155 ? -17.884 0.729 6.534 1.00 93.25 155 PRO A O 1
ATOM 1253 N N . SER A 1 156 ? -17.240 -1.361 6.995 1.00 93.31 156 SER A N 1
ATOM 1254 C CA . SER A 1 156 ? -17.323 -1.816 5.600 1.00 93.31 156 SER A CA 1
ATOM 1255 C C . SER A 1 156 ? -17.848 -3.245 5.488 1.00 93.31 156 SER A C 1
ATOM 1257 O O . SER A 1 156 ? -17.811 -4.007 6.452 1.00 93.31 156 SER A O 1
ATOM 1259 N N . ALA A 1 157 ? -18.299 -3.615 4.289 1.00 92.94 157 ALA A N 1
ATOM 1260 C CA . ALA A 1 157 ? -18.677 -4.987 3.950 1.00 92.94 157 ALA A CA 1
ATOM 1261 C C . ALA A 1 157 ? -17.465 -5.909 3.694 1.00 92.94 157 ALA A C 1
ATOM 1263 O O . ALA A 1 157 ? -17.638 -7.066 3.315 1.00 92.94 157 ALA A O 1
ATOM 1264 N N . LEU A 1 158 ? -16.231 -5.417 3.876 1.00 92.69 158 LEU A N 1
ATOM 1265 C CA . LEU A 1 158 ? -15.044 -6.264 3.806 1.00 92.69 158 LEU A CA 1
ATOM 1266 C C . LEU A 1 158 ? -15.054 -7.281 4.959 1.00 92.69 158 LEU A C 1
ATOM 1268 O O . LEU A 1 158 ? -15.610 -6.997 6.026 1.00 92.69 158 LEU A O 1
ATOM 1272 N N . PRO A 1 159 ? -14.389 -8.440 4.802 1.00 91.25 159 PRO A N 1
ATOM 1273 C CA . PRO A 1 159 ? -14.223 -9.393 5.893 1.00 91.25 159 PRO A CA 1
ATOM 1274 C C . PRO A 1 159 ? -13.712 -8.708 7.167 1.00 91.25 159 PRO A C 1
ATOM 1276 O O . PRO A 1 159 ? -12.728 -7.967 7.134 1.00 91.25 159 PRO A O 1
ATOM 1279 N N . ALA A 1 160 ? -14.404 -8.937 8.285 1.00 88.56 160 ALA A N 1
ATOM 1280 C CA . ALA A 1 160 ? -14.136 -8.304 9.580 1.00 88.56 160 ALA A CA 1
ATOM 1281 C C . ALA A 1 160 ? -14.192 -6.758 9.598 1.00 88.56 160 ALA A C 1
ATOM 1283 O O . ALA A 1 160 ? -13.661 -6.146 10.522 1.00 88.56 160 ALA A O 1
ATOM 1284 N N . GLY A 1 161 ? -14.832 -6.114 8.616 1.00 89.62 161 GLY A N 1
ATOM 1285 C CA . GLY A 1 161 ? -14.998 -4.657 8.543 1.00 89.62 161 GLY A CA 1
ATOM 1286 C C . GLY A 1 161 ? -16.281 -4.115 9.176 1.00 89.62 161 GLY A C 1
ATOM 1287 O O . GLY A 1 161 ? -16.352 -2.913 9.436 1.00 89.62 161 GLY A O 1
ATOM 1288 N N . ALA A 1 162 ? -17.272 -4.971 9.444 1.00 86.62 162 ALA A N 1
ATOM 1289 C CA . ALA A 1 162 ? -18.562 -4.609 10.034 1.00 86.62 162 ALA A CA 1
ATOM 1290 C C . ALA A 1 162 ? -18.669 -5.055 11.502 1.00 86.62 162 ALA A C 1
ATOM 1292 O O . ALA A 1 162 ? -18.218 -6.140 11.867 1.00 86.62 162 ALA A O 1
ATOM 1293 N N . LYS A 1 163 ? -19.306 -4.230 12.347 1.00 80.12 163 LYS A N 1
ATOM 1294 C CA . LYS A 1 163 ? -19.517 -4.524 13.781 1.00 80.12 163 LYS A CA 1
ATOM 1295 C C . LYS A 1 163 ? -20.401 -5.753 14.016 1.00 80.12 163 LYS A C 1
ATOM 1297 O O . LYS A 1 163 ? -20.241 -6.443 15.019 1.00 80.12 163 LYS A O 1
ATOM 1302 N N . ILE A 1 164 ? -21.338 -6.008 13.104 1.00 72.19 164 ILE A N 1
ATOM 1303 C CA . ILE A 1 164 ? -22.237 -7.157 13.166 1.00 72.19 164 ILE A CA 1
ATOM 1304 C C . ILE A 1 164 ? -21.455 -8.365 12.651 1.00 72.19 164 ILE A C 1
ATOM 1306 O O . ILE A 1 164 ? -21.176 -8.474 11.460 1.00 72.19 164 ILE A O 1
ATOM 1310 N N . ARG A 1 165 ? -21.047 -9.248 13.567 1.00 62.78 165 ARG A N 1
ATOM 1311 C CA . ARG A 1 165 ? -20.519 -10.560 13.198 1.00 62.78 165 ARG A CA 1
ATOM 1312 C C . ARG A 1 165 ? -21.691 -11.450 12.820 1.00 62.78 165 ARG A C 1
ATOM 1314 O O . ARG A 1 165 ? -22.418 -11.900 13.703 1.00 62.78 165 ARG A O 1
ATOM 1321 N N . ASP A 1 166 ? -21.809 -11.785 11.543 1.00 58.72 166 ASP A N 1
ATOM 1322 C CA . ASP A 1 166 ? -22.480 -13.026 11.174 1.00 58.72 166 ASP A CA 1
ATOM 1323 C C . ASP A 1 166 ? -21.687 -14.151 11.856 1.00 58.72 166 ASP A C 1
ATOM 1325 O O . ASP A 1 166 ? -20.468 -14.247 11.685 1.00 58.72 166 ASP A O 1
ATOM 1329 N N . GLY A 1 167 ? -22.341 -14.924 12.728 1.00 55.62 167 GLY A N 1
ATOM 1330 C CA . GLY A 1 167 ? -21.740 -15.789 13.762 1.00 55.62 167 GLY A CA 1
ATOM 1331 C C . GLY A 1 167 ? -20.815 -16.928 13.298 1.00 55.62 167 GLY A C 1
ATOM 1332 O O . GLY A 1 167 ? -20.562 -17.850 14.063 1.00 55.62 167 GLY A O 1
ATOM 1333 N N . SER A 1 168 ? -20.301 -16.878 12.069 1.00 57.56 168 SER A N 1
ATOM 1334 C CA . SER A 1 168 ? -19.468 -17.891 11.418 1.00 57.56 168 SER A CA 1
ATOM 1335 C C . SER A 1 168 ? -18.011 -17.450 11.171 1.00 57.56 168 SER A C 1
ATOM 1337 O O . SER A 1 168 ? -17.211 -18.248 10.681 1.00 57.56 168 SER A O 1
ATOM 1339 N N . GLY A 1 169 ? -17.637 -16.198 11.461 1.00 58.53 169 GLY A N 1
ATOM 1340 C CA . GLY A 1 169 ? -16.293 -15.674 11.178 1.00 58.53 169 GLY A CA 1
ATOM 1341 C C . GLY A 1 169 ? -15.257 -15.957 12.276 1.00 58.53 169 GLY A C 1
ATOM 1342 O O . GLY A 1 169 ? -15.489 -15.661 13.447 1.00 58.53 169 GLY A O 1
ATOM 1343 N N . SER A 1 170 ? -14.071 -16.458 11.900 1.00 64.06 170 SER A N 1
ATOM 1344 C CA . SER A 1 170 ? -12.919 -16.564 12.813 1.00 64.06 170 SER A CA 1
ATOM 1345 C C . SER A 1 170 ? -12.569 -15.199 13.414 1.00 64.06 170 SER A C 1
ATOM 1347 O O . SER A 1 170 ? -12.480 -14.195 12.698 1.00 64.06 170 SER A O 1
ATOM 1349 N N . ALA A 1 171 ? -12.297 -15.172 14.723 1.00 63.84 171 ALA A N 1
ATOM 1350 C CA . ALA A 1 171 ? -11.937 -13.957 15.454 1.00 63.84 171 ALA A CA 1
ATOM 1351 C C . ALA A 1 171 ? -10.630 -13.293 14.976 1.00 63.84 171 ALA A C 1
ATOM 1353 O O . ALA A 1 171 ? -10.350 -12.166 15.372 1.00 63.84 171 ALA A O 1
ATOM 1354 N N . GLN A 1 172 ? -9.856 -13.981 14.132 1.00 70.62 172 GLN A N 1
ATOM 1355 C CA . GLN A 1 172 ? -8.569 -13.539 13.585 1.00 70.62 172 GLN A CA 1
ATOM 1356 C C . GLN A 1 172 ? -8.645 -13.179 12.089 1.00 70.62 172 GLN A C 1
ATOM 1358 O O . GLN A 1 172 ? -7.619 -13.119 11.415 1.00 70.62 172 GLN A O 1
ATOM 1363 N N . SER A 1 173 ? -9.848 -12.992 11.538 1.00 86.69 173 SER A N 1
ATOM 1364 C CA . SER A 1 173 ? -10.015 -12.586 10.139 1.00 86.69 173 SER A CA 1
ATOM 1365 C C . SER A 1 173 ? -9.689 -11.101 9.939 1.00 86.69 173 SER A C 1
ATOM 1367 O O . SER A 1 173 ? -10.040 -10.255 10.760 1.00 86.69 173 SER A O 1
ATOM 1369 N N . TYR A 1 174 ? -9.005 -10.793 8.838 1.00 91.75 174 TYR A N 1
ATOM 1370 C CA . TYR A 1 174 ? -8.691 -9.434 8.409 1.00 91.75 174 TYR A CA 1
ATOM 1371 C C . TYR A 1 174 ? -8.625 -9.364 6.879 1.00 91.75 174 TYR A C 1
ATOM 1373 O O . TYR A 1 174 ? -8.335 -10.363 6.219 1.00 91.75 174 TYR A O 1
ATOM 1381 N N . CYS A 1 175 ? -8.866 -8.182 6.316 1.00 93.44 175 CYS A N 1
ATOM 1382 C CA . CYS A 1 175 ? -8.635 -7.891 4.902 1.00 93.44 175 CYS A CA 1
ATOM 1383 C C . CYS A 1 175 ? -7.640 -6.742 4.775 1.00 93.44 175 CYS A C 1
ATOM 1385 O O . CYS A 1 175 ? -7.655 -5.814 5.581 1.00 93.44 175 CYS A O 1
ATOM 1387 N N . ILE A 1 176 ? -6.774 -6.814 3.768 1.00 94.56 176 ILE A N 1
ATOM 1388 C CA . ILE A 1 176 ? -5.775 -5.796 3.462 1.00 94.56 176 ILE A CA 1
ATOM 1389 C C . ILE A 1 176 ? -5.847 -5.505 1.965 1.00 94.56 176 ILE A C 1
ATOM 1391 O O . ILE A 1 176 ? -5.735 -6.434 1.167 1.00 94.56 176 ILE A O 1
ATOM 1395 N N . LEU A 1 177 ? -6.012 -4.236 1.591 1.00 95.62 177 LEU A N 1
ATOM 1396 C CA . LEU A 1 177 ? -6.148 -3.796 0.203 1.00 95.62 177 LEU A CA 1
ATOM 1397 C C . LEU A 1 177 ? -5.259 -2.582 -0.096 1.00 95.62 177 LEU A C 1
ATOM 1399 O O . LEU A 1 177 ? -5.014 -1.735 0.765 1.00 95.62 177 LEU A O 1
ATOM 1403 N N . ASP A 1 178 ? -4.822 -2.485 -1.348 1.00 94.75 178 ASP A N 1
ATOM 1404 C CA . ASP A 1 178 ? -4.210 -1.292 -1.932 1.00 94.75 178 ASP A CA 1
ATOM 1405 C C . ASP A 1 178 ? -5.235 -0.644 -2.863 1.00 94.75 178 ASP A C 1
ATOM 1407 O O . ASP A 1 178 ? -5.637 -1.231 -3.869 1.00 94.75 178 ASP A O 1
ATOM 1411 N N . CYS A 1 179 ? -5.705 0.537 -2.482 1.00 95.38 179 CYS A N 1
ATOM 1412 C CA . CYS A 1 179 ? -6.854 1.193 -3.082 1.00 95.38 179 CYS A CA 1
ATOM 1413 C C . CYS A 1 179 ? -6.485 2.572 -3.629 1.00 95.38 179 CYS A C 1
ATOM 1415 O O . CYS A 1 179 ? -5.496 3.204 -3.247 1.00 95.38 179 CYS A O 1
ATOM 1417 N N . ILE A 1 180 ? -7.346 3.082 -4.505 1.00 95.75 180 ILE A N 1
ATOM 1418 C CA . ILE A 1 180 ? -7.373 4.494 -4.877 1.00 95.75 180 ILE A CA 1
ATOM 1419 C C . ILE A 1 180 ? -8.730 5.025 -4.448 1.00 95.75 180 ILE A C 1
ATOM 1421 O O . ILE A 1 180 ? -9.758 4.586 -4.953 1.00 95.75 180 ILE A O 1
ATOM 1425 N N . PHE A 1 181 ? -8.714 5.938 -3.486 1.00 96.12 181 PHE A N 1
ATOM 1426 C CA . PHE A 1 181 ? -9.899 6.642 -3.040 1.00 96.12 181 PHE A CA 1
ATOM 1427 C C . PHE A 1 181 ? -10.194 7.791 -4.004 1.00 96.12 181 PHE A C 1
ATOM 1429 O O . PHE A 1 181 ? -9.369 8.696 -4.168 1.00 96.12 181 PHE A O 1
ATOM 1436 N N . HIS A 1 182 ? -11.355 7.714 -4.644 1.00 95.06 182 HIS A N 1
ATOM 1437 C CA . HIS A 1 182 ? -11.950 8.801 -5.406 1.00 95.06 182 HIS A CA 1
ATOM 1438 C C . HIS A 1 182 ? -12.993 9.475 -4.513 1.00 95.06 182 HIS A C 1
ATOM 1440 O O . HIS A 1 182 ? -13.830 8.782 -3.939 1.00 95.06 182 HIS A O 1
ATOM 1446 N N . GLU A 1 183 ? -12.893 10.797 -4.389 1.00 88.88 183 GLU A N 1
ATOM 1447 C CA . GLU A 1 183 ? -13.845 11.646 -3.661 1.00 88.88 183 GLU A CA 1
ATOM 1448 C C . GLU A 1 183 ? -15.118 11.912 -4.466 1.0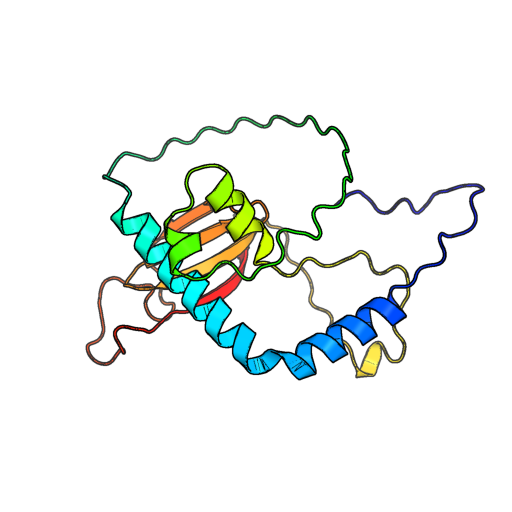0 88.88 183 GLU A C 1
ATOM 1450 O O . GLU A 1 183 ? -14.985 12.053 -5.705 1.00 88.88 183 GLU A O 1
#

Radius of gyration: 19.61 Å; Cα contacts (8 Å, |Δi|>4): 180; chains: 1; bounding box: 46×40×48 Å

Organism: NCBI:txid34288